Protein AF-A0A1L7CQG3-F1 (afdb_monomer_lite)

Secondary structure (DSSP, 8-state):
--TTTT--S--TTS--PPPPPPHHHHHHHHHHHHHHHHHHHHHHHHS-----EEE-EE--TTB---EEPBPTTTSSBPEEEE-TT-TTS-EEE-SS-EEEEEEE-S-S-HHHHHHHHHHHH---S----TT--EEEETTEEEEE-SSSSEEEEEEE-TT--BS---TTSPPPEEEEEEESTTHHHHHHHHHHHTT--SPPHHHHHHHHHHTS----S--S---------TT-------GGGSSSHHHHTSSS--------------------------

Structure (mmCIF, N/CA/C/O backbone):
data_AF-A0A1L7CQG3-F1
#
_entry.id   AF-A0A1L7CQG3-F1
#
loop_
_atom_site.group_PDB
_atom_site.id
_atom_site.type_symbol
_atom_site.label_atom_id
_atom_site.label_alt_id
_atom_site.label_comp_id
_atom_site.label_asym_id
_atom_site.label_entity_id
_atom_site.label_seq_id
_atom_site.pdbx_PDB_ins_code
_atom_site.Cartn_x
_atom_site.Cartn_y
_atom_site.Cartn_z
_atom_site.occupancy
_atom_site.B_iso_or_equiv
_atom_site.auth_seq_id
_atom_site.auth_comp_id
_atom_site.auth_asym_id
_atom_site.auth_atom_id
_atom_site.pdbx_PDB_model_num
ATOM 1 N N . MET A 1 1 ? 33.745 -70.420 -29.000 1.00 48.81 1 MET A N 1
ATOM 2 C CA . MET A 1 1 ? 34.145 -69.042 -28.649 1.00 48.81 1 MET A CA 1
ATOM 3 C C . MET A 1 1 ? 35.512 -68.785 -29.247 1.00 48.81 1 MET A C 1
ATOM 5 O O . MET A 1 1 ? 36.490 -69.375 -28.808 1.00 48.81 1 MET A O 1
ATOM 9 N N . SER A 1 2 ? 35.526 -68.029 -30.341 1.00 47.44 2 SER A N 1
ATOM 10 C CA . SER A 1 2 ? 36.708 -67.758 -31.157 1.00 47.44 2 SER A CA 1
ATOM 11 C C . SER A 1 2 ? 37.567 -66.663 -30.504 1.00 47.44 2 SER A C 1
ATOM 13 O O . SER A 1 2 ? 37.003 -65.742 -29.910 1.00 47.44 2 SER A O 1
ATOM 15 N N . PRO A 1 3 ? 38.907 -66.709 -30.625 1.00 50.72 3 PRO A N 1
ATOM 16 C CA . PRO A 1 3 ? 39.827 -65.687 -30.110 1.00 50.72 3 PRO A CA 1
ATOM 17 C C . PRO A 1 3 ? 39.667 -64.279 -30.731 1.00 50.72 3 PRO A C 1
ATOM 19 O O . PRO A 1 3 ? 40.468 -63.398 -30.437 1.00 50.72 3 PRO A O 1
ATOM 22 N N . GLY A 1 4 ? 38.638 -64.038 -31.554 1.00 50.94 4 GLY A N 1
ATOM 23 C CA . GLY A 1 4 ? 38.346 -62.740 -32.174 1.00 50.94 4 GLY A CA 1
ATOM 24 C C . GLY A 1 4 ? 37.482 -61.772 -31.352 1.00 50.94 4 GLY A C 1
ATOM 25 O O . GLY A 1 4 ? 37.427 -60.596 -31.687 1.00 50.94 4 GLY A O 1
ATOM 26 N N . GLU A 1 5 ? 36.827 -62.212 -30.271 1.00 50.31 5 GLU A N 1
ATOM 27 C CA . GLU A 1 5 ? 35.838 -61.379 -29.548 1.00 50.31 5 GLU A CA 1
ATOM 28 C C . GLU A 1 5 ? 36.397 -60.602 -28.341 1.00 50.31 5 GLU A C 1
ATOM 30 O O . GLU A 1 5 ? 35.669 -59.867 -27.681 1.00 50.31 5 GLU A O 1
ATOM 35 N N . ARG A 1 6 ? 37.700 -60.719 -28.043 1.00 54.00 6 ARG A N 1
ATOM 36 C CA . ARG A 1 6 ? 38.350 -60.001 -26.923 1.00 54.00 6 ARG A CA 1
ATOM 37 C C . ARG A 1 6 ? 39.043 -58.690 -27.320 1.00 54.00 6 ARG A C 1
ATOM 39 O O . ARG A 1 6 ? 39.742 -58.113 -26.496 1.00 54.00 6 ARG A O 1
ATOM 46 N N . ALA A 1 7 ? 38.862 -58.211 -28.551 1.00 51.62 7 ALA A N 1
ATOM 47 C CA . ALA A 1 7 ? 39.545 -57.015 -29.062 1.00 51.62 7 ALA A CA 1
ATOM 48 C C . ALA A 1 7 ? 38.659 -55.755 -29.138 1.00 51.62 7 ALA A C 1
ATOM 50 O O . ALA A 1 7 ? 39.074 -54.752 -29.707 1.00 51.62 7 ALA A O 1
ATOM 51 N N . ALA A 1 8 ? 37.456 -55.774 -28.556 1.00 52.12 8 ALA A N 1
ATOM 52 C CA . ALA A 1 8 ? 36.577 -54.601 -28.480 1.00 52.12 8 ALA A CA 1
ATOM 53 C C . ALA A 1 8 ? 36.740 -53.809 -27.166 1.00 52.12 8 ALA A C 1
ATOM 55 O O . ALA A 1 8 ? 35.826 -53.105 -26.742 1.00 52.12 8 ALA A O 1
ATOM 56 N N . ILE A 1 9 ? 37.888 -53.934 -26.493 1.00 57.22 9 ILE A N 1
ATOM 57 C CA . ILE A 1 9 ? 38.227 -53.095 -25.343 1.00 57.22 9 ILE A CA 1
ATOM 58 C C . ILE A 1 9 ? 39.154 -51.992 -25.842 1.00 57.22 9 ILE A C 1
ATOM 60 O O . ILE A 1 9 ? 40.336 -52.225 -26.061 1.00 57.22 9 ILE A O 1
ATOM 64 N N . ALA A 1 10 ? 38.545 -50.816 -26.006 1.00 58.03 10 ALA A N 1
ATOM 65 C CA . ALA A 1 10 ? 39.155 -49.493 -26.052 1.00 58.03 10 ALA A CA 1
ATOM 66 C C . ALA A 1 10 ? 40.337 -49.337 -27.023 1.00 58.03 10 ALA A C 1
ATOM 68 O O . ALA A 1 10 ? 41.478 -49.606 -26.666 1.00 58.03 10 ALA A O 1
ATOM 69 N N . ASP A 1 11 ? 40.084 -48.787 -28.215 1.00 58.94 11 ASP A N 1
ATOM 70 C CA . ASP A 1 11 ? 41.129 -48.031 -28.907 1.00 58.94 11 ASP A CA 1
ATOM 71 C C . ASP A 1 11 ? 41.254 -46.659 -28.213 1.00 58.94 11 ASP A C 1
ATOM 73 O O . ASP A 1 11 ? 40.392 -45.796 -28.411 1.00 58.94 11 ASP A O 1
ATOM 77 N N . PRO A 1 12 ? 42.295 -46.413 -27.393 1.00 57.78 12 PRO A N 1
ATOM 78 C CA . PRO A 1 12 ? 42.502 -45.117 -26.749 1.00 57.78 12 PRO A CA 1
ATOM 79 C C . PRO A 1 12 ? 42.819 -44.001 -27.760 1.00 57.78 12 PRO A C 1
ATOM 81 O O . PRO A 1 12 ? 42.942 -42.842 -27.373 1.00 57.78 12 PRO A O 1
ATOM 84 N N . ARG A 1 13 ? 42.963 -44.321 -29.056 1.00 59.28 13 ARG A N 1
ATOM 85 C CA . ARG A 1 13 ? 43.280 -43.369 -30.131 1.00 59.28 13 ARG A CA 1
ATOM 86 C C . ARG A 1 13 ? 42.050 -42.817 -30.849 1.00 59.28 13 ARG A C 1
ATOM 88 O O . ARG A 1 13 ? 42.207 -41.973 -31.731 1.00 59.28 13 ARG A O 1
ATOM 95 N N . ALA A 1 14 ? 40.843 -43.248 -30.478 1.00 60.41 14 ALA A N 1
ATOM 96 C CA . ALA A 1 14 ? 39.612 -42.725 -31.070 1.00 60.41 14 ALA A CA 1
ATOM 97 C C . ALA A 1 14 ? 39.275 -41.294 -30.602 1.00 60.41 14 ALA A C 1
ATOM 99 O O . ALA A 1 14 ? 38.484 -40.611 -31.249 1.00 60.41 14 ALA A O 1
ATOM 100 N N . TRP A 1 15 ? 39.906 -40.801 -29.529 1.00 59.84 15 TRP A N 1
ATOM 101 C CA . TRP A 1 15 ? 39.789 -39.405 -29.109 1.00 59.84 15 TRP A CA 1
ATOM 102 C C . TRP A 1 15 ? 40.938 -38.585 -29.704 1.00 59.84 15 TRP A C 1
ATOM 104 O O . TRP A 1 15 ? 41.999 -38.423 -29.103 1.00 59.84 15 TRP A O 1
ATOM 114 N N . ARG A 1 16 ? 40.747 -38.076 -30.926 1.00 65.44 16 ARG A N 1
ATOM 115 C CA . ARG A 1 16 ? 41.562 -36.959 -31.415 1.00 65.44 16 ARG A CA 1
ATOM 116 C C . ARG A 1 16 ? 40.902 -35.678 -30.913 1.00 65.44 16 ARG A C 1
ATOM 118 O O . ARG A 1 16 ? 39.804 -35.387 -31.390 1.00 65.44 16 ARG A O 1
ATOM 125 N N . PRO A 1 17 ? 41.508 -34.917 -29.981 1.00 64.81 17 PRO A N 1
ATOM 126 C CA . PRO A 1 17 ? 41.022 -33.572 -29.716 1.00 64.81 17 PRO A CA 1
ATOM 127 C C . PRO A 1 17 ? 40.989 -32.826 -31.052 1.00 64.81 17 PRO A C 1
ATOM 129 O O . PRO A 1 17 ? 41.974 -32.830 -31.796 1.00 64.81 17 PRO A O 1
ATOM 132 N N . GLY A 1 18 ? 39.831 -32.256 -31.390 1.00 68.38 18 GLY A N 1
ATOM 133 C CA . GLY A 1 18 ? 39.706 -31.375 -32.547 1.00 68.38 18 GLY A CA 1
ATOM 134 C C . GLY A 1 18 ? 40.720 -30.227 -32.459 1.00 68.38 18 GLY A C 1
ATOM 135 O O . GLY A 1 18 ? 41.269 -29.978 -31.381 1.00 68.38 18 GLY A O 1
ATOM 136 N N . PRO A 1 19 ? 41.011 -29.534 -33.573 1.00 73.75 19 PRO A N 1
ATOM 137 C CA . PRO A 1 19 ? 41.943 -28.413 -33.568 1.00 73.75 19 PRO A CA 1
ATOM 138 C C . PRO A 1 19 ? 41.573 -27.440 -32.445 1.00 73.75 19 PRO A C 1
ATOM 140 O O . PRO A 1 19 ? 40.454 -26.929 -32.401 1.00 73.75 19 PRO A O 1
ATOM 143 N N . VAL A 1 20 ? 42.508 -27.232 -31.514 1.00 68.75 20 VAL A N 1
ATOM 144 C CA . VAL A 1 20 ? 42.316 -26.301 -30.401 1.00 68.75 20 VAL A CA 1
ATOM 145 C C . VAL A 1 20 ? 42.088 -24.923 -31.023 1.00 68.75 20 VAL A C 1
ATOM 147 O O . VAL A 1 20 ? 42.914 -24.506 -31.845 1.00 68.75 20 VAL A O 1
ATOM 150 N N . PRO A 1 21 ? 40.982 -24.225 -30.704 1.00 67.38 21 PRO A N 1
ATOM 151 C CA . PRO A 1 21 ? 40.719 -22.915 -31.274 1.00 67.38 21 PRO A CA 1
ATOM 152 C C . PRO A 1 21 ? 41.935 -22.010 -31.044 1.00 67.38 21 PRO A C 1
ATOM 154 O O . PRO A 1 21 ? 42.480 -22.003 -29.935 1.00 67.38 21 PRO A O 1
ATOM 157 N N . PRO A 1 22 ? 42.395 -21.257 -32.059 1.00 80.12 22 PRO A N 1
ATOM 158 C CA . PRO A 1 22 ? 43.525 -20.358 -31.878 1.00 80.12 22 PRO A CA 1
ATOM 159 C C . PRO A 1 22 ? 43.204 -19.373 -30.751 1.00 80.12 22 PRO A C 1
ATOM 161 O O . PRO A 1 22 ? 42.063 -18.935 -30.628 1.00 80.12 22 PRO A O 1
ATOM 164 N N . TYR A 1 23 ? 44.199 -18.978 -29.953 1.00 79.81 23 TYR A N 1
ATOM 165 C CA . TYR A 1 23 ? 44.023 -18.053 -28.818 1.00 79.81 23 TYR A CA 1
ATOM 166 C C . TYR A 1 23 ? 43.219 -16.783 -29.177 1.00 79.81 23 TYR A C 1
ATOM 168 O O . TYR A 1 23 ? 42.488 -16.242 -28.354 1.00 79.81 23 TYR A O 1
ATOM 176 N N . ARG A 1 24 ? 43.307 -16.334 -30.438 1.00 82.38 24 ARG A N 1
ATOM 177 C CA . ARG A 1 24 ? 42.534 -15.214 -30.994 1.00 82.38 24 ARG A CA 1
ATOM 178 C C . ARG A 1 24 ? 41.027 -15.479 -31.033 1.00 82.38 24 ARG A C 1
ATOM 180 O O . ARG A 1 24 ? 40.258 -14.566 -30.773 1.00 82.38 24 ARG A O 1
ATOM 187 N N . ALA A 1 25 ? 40.605 -16.705 -31.338 1.00 86.19 25 ALA A N 1
ATOM 188 C CA . ALA A 1 25 ? 39.195 -17.090 -31.350 1.00 86.19 25 ALA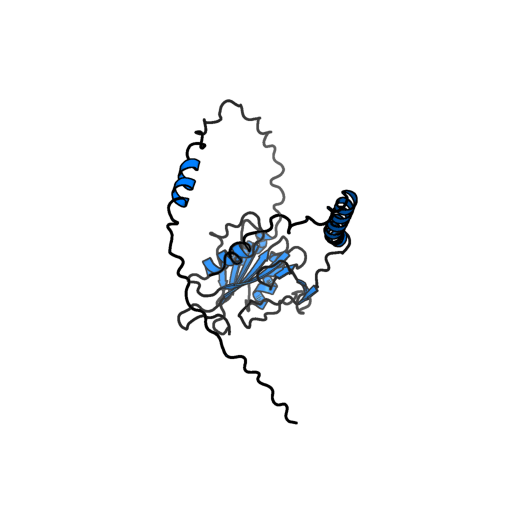 A CA 1
ATOM 189 C C . ALA A 1 25 ? 38.586 -17.036 -29.942 1.00 86.19 25 ALA A C 1
ATOM 191 O O . ALA A 1 25 ? 37.457 -16.586 -29.786 1.00 86.19 25 ALA A O 1
ATOM 192 N N . TRP A 1 26 ? 39.356 -17.409 -28.915 1.00 86.94 26 TRP A N 1
ATOM 193 C CA . TRP A 1 26 ? 38.935 -17.276 -27.518 1.00 86.94 26 TRP A CA 1
ATOM 194 C C . TRP A 1 26 ? 38.755 -15.819 -27.094 1.00 86.94 26 TRP A C 1
ATOM 196 O O . TRP A 1 26 ? 37.749 -15.491 -26.476 1.00 86.94 26 TRP A O 1
ATOM 206 N N . TRP A 1 27 ? 39.675 -14.932 -27.479 1.00 92.62 27 TRP A N 1
ATOM 207 C CA . TRP A 1 27 ? 39.536 -13.498 -27.208 1.00 92.62 27 TRP A CA 1
ATOM 208 C C . TRP A 1 27 ? 38.351 -12.861 -27.934 1.00 92.62 27 TRP A C 1
ATOM 210 O O . TRP A 1 27 ? 37.670 -12.022 -27.354 1.00 92.62 27 TRP A O 1
ATOM 220 N N . LEU A 1 28 ? 38.073 -13.274 -29.173 1.00 91.75 28 LEU A N 1
ATOM 221 C CA . LEU A 1 28 ? 36.890 -12.809 -29.901 1.00 91.75 28 LEU A CA 1
ATOM 222 C C . LEU A 1 28 ? 35.596 -13.278 -29.235 1.00 91.75 28 LEU A C 1
ATOM 224 O O . LEU A 1 28 ? 34.669 -12.489 -29.095 1.00 91.75 28 LEU A O 1
ATOM 228 N N . LEU A 1 29 ? 35.544 -14.534 -28.788 1.00 91.56 29 LEU A N 1
ATOM 229 C CA . LEU A 1 29 ? 34.381 -15.075 -28.090 1.00 91.56 29 LEU A CA 1
ATOM 230 C C . LEU A 1 29 ? 34.180 -14.395 -26.730 1.00 91.56 29 LEU A C 1
ATOM 232 O O . LEU A 1 29 ? 33.063 -14.008 -26.408 1.00 91.56 29 LEU A O 1
ATOM 236 N N . ALA A 1 30 ? 35.258 -14.179 -25.972 1.00 92.12 30 ALA A N 1
ATOM 237 C CA . ALA A 1 30 ? 35.216 -13.441 -24.714 1.00 92.12 30 ALA A CA 1
ATOM 238 C C . ALA A 1 30 ? 34.779 -11.982 -24.919 1.00 92.12 30 ALA A C 1
ATOM 240 O O . ALA A 1 30 ? 33.955 -11.485 -24.161 1.00 92.12 30 ALA A O 1
ATOM 241 N N . GLY A 1 31 ? 35.278 -11.312 -25.961 1.00 95.12 31 GLY A N 1
ATOM 242 C CA . GLY A 1 31 ? 34.872 -9.951 -26.308 1.00 95.12 31 GLY A CA 1
ATOM 243 C C . GLY A 1 31 ? 33.407 -9.864 -26.731 1.00 95.12 31 GLY A C 1
ATOM 244 O O . GLY A 1 31 ? 32.702 -8.963 -26.292 1.00 95.12 31 GLY A O 1
ATOM 245 N N . LEU A 1 32 ? 32.924 -10.822 -27.528 1.00 95.31 32 LEU A N 1
ATOM 246 C CA . LEU A 1 32 ? 31.516 -10.899 -27.922 1.00 95.31 32 LEU A CA 1
ATOM 247 C C . LEU A 1 32 ? 30.606 -11.154 -26.714 1.00 95.31 32 LEU A C 1
ATOM 249 O O . LEU A 1 32 ? 29.566 -10.512 -26.578 1.00 95.31 32 LEU A O 1
ATOM 253 N N . LEU A 1 33 ? 31.008 -12.065 -25.826 1.00 95.44 33 LEU A N 1
ATOM 254 C CA . LEU A 1 33 ? 30.288 -12.353 -24.589 1.00 95.44 33 LEU A CA 1
ATOM 255 C C . LEU A 1 33 ? 30.249 -11.120 -23.681 1.00 95.44 33 LEU A C 1
ATOM 257 O O . LEU A 1 33 ? 29.180 -10.744 -23.216 1.00 95.44 33 LEU A O 1
ATOM 261 N N . ALA A 1 34 ? 31.389 -10.452 -23.489 1.00 94.94 34 ALA A N 1
ATOM 262 C CA . ALA A 1 34 ? 31.470 -9.215 -22.720 1.00 94.94 34 ALA A CA 1
ATOM 263 C C . ALA A 1 34 ? 30.579 -8.123 -23.321 1.00 94.94 34 ALA A C 1
ATOM 265 O O . ALA A 1 34 ? 29.840 -7.479 -22.590 1.00 94.94 34 ALA A O 1
ATOM 266 N N . LEU A 1 35 ? 30.579 -7.960 -24.648 1.00 95.00 35 LEU A N 1
ATOM 267 C CA . LEU A 1 35 ? 29.691 -7.019 -25.328 1.00 95.00 35 LEU A CA 1
ATOM 268 C C . LEU A 1 35 ? 28.221 -7.358 -25.054 1.00 95.00 35 LEU A C 1
ATOM 270 O O . LEU A 1 35 ? 27.449 -6.480 -24.697 1.00 95.00 35 LEU A O 1
ATOM 274 N N . THR A 1 36 ? 27.851 -8.635 -25.162 1.00 95.00 36 THR A N 1
ATOM 275 C CA . THR A 1 36 ? 26.472 -9.098 -24.945 1.00 95.00 36 THR A CA 1
ATOM 276 C C . THR A 1 36 ? 26.026 -8.874 -23.498 1.00 95.00 36 THR A C 1
ATOM 278 O O . THR A 1 36 ? 24.869 -8.547 -23.269 1.00 95.00 36 THR A O 1
ATOM 281 N N . LEU A 1 37 ? 26.942 -8.992 -22.532 1.00 94.06 37 LEU A N 1
ATOM 282 C CA . LEU A 1 37 ? 26.681 -8.711 -21.117 1.00 94.06 37 LEU A CA 1
ATOM 283 C C . LEU A 1 37 ? 26.672 -7.213 -20.780 1.00 94.06 37 LEU A C 1
ATOM 285 O O . LEU A 1 37 ? 25.986 -6.812 -19.849 1.00 94.06 37 LEU A O 1
ATOM 289 N N . ILE A 1 38 ? 27.405 -6.379 -21.522 1.00 94.81 38 ILE A N 1
ATOM 290 C CA . ILE A 1 38 ? 27.428 -4.921 -21.316 1.00 94.81 38 ILE A CA 1
ATOM 291 C C . ILE A 1 38 ? 26.192 -4.252 -21.923 1.00 94.81 38 ILE A C 1
ATOM 293 O O . ILE A 1 38 ? 25.705 -3.271 -21.371 1.00 94.81 38 ILE A O 1
ATOM 297 N N . VAL A 1 39 ? 25.670 -4.772 -23.039 1.00 93.44 39 VAL A N 1
ATOM 298 C CA . VAL A 1 39 ? 24.478 -4.226 -23.708 1.00 93.44 39 VAL A CA 1
ATOM 299 C C . VAL A 1 39 ? 23.302 -3.977 -22.750 1.00 93.44 39 VAL A C 1
ATOM 301 O O . VAL A 1 39 ? 22.828 -2.846 -22.761 1.00 93.44 39 VAL A O 1
ATOM 304 N N . PRO A 1 40 ? 22.838 -4.926 -21.907 1.00 86.75 40 PRO A N 1
ATOM 305 C CA . PRO A 1 40 ? 21.727 -4.661 -20.990 1.00 86.75 40 PRO A CA 1
ATOM 306 C C . PRO A 1 40 ? 22.038 -3.538 -19.994 1.00 86.75 40 PRO A C 1
ATOM 308 O O . PRO A 1 40 ? 21.193 -2.682 -19.793 1.00 86.75 40 PRO A O 1
ATOM 311 N N . PHE A 1 41 ? 23.260 -3.463 -19.460 1.00 87.62 41 PHE A N 1
ATOM 312 C CA . PHE A 1 41 ? 23.662 -2.392 -18.538 1.00 87.62 41 PHE A CA 1
ATOM 313 C C . PHE A 1 41 ? 23.677 -1.008 -19.207 1.00 87.62 41 PHE A C 1
ATOM 315 O O . PHE A 1 41 ? 23.312 -0.003 -18.609 1.00 87.62 41 PHE A O 1
ATOM 322 N N . VAL A 1 42 ? 24.096 -0.937 -20.475 1.00 88.25 42 VAL A N 1
ATOM 323 C CA . VAL A 1 42 ? 24.042 0.312 -21.251 1.00 88.25 42 VAL A CA 1
ATOM 324 C C . VAL A 1 42 ? 22.604 0.677 -21.615 1.00 88.25 42 VAL A C 1
ATOM 326 O O . VAL A 1 42 ? 22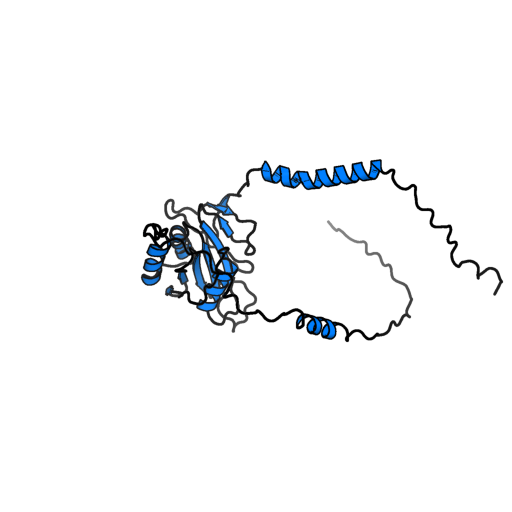.280 1.859 -21.648 1.00 88.25 42 VAL A O 1
ATOM 329 N N . LEU A 1 43 ? 21.754 -0.313 -21.901 1.00 84.69 43 LEU A N 1
ATOM 330 C CA . LEU A 1 43 ? 20.334 -0.086 -22.159 1.00 84.69 43 LEU A CA 1
ATOM 331 C C . LEU A 1 43 ? 19.633 0.465 -20.916 1.00 84.69 43 LEU A C 1
ATOM 333 O O . LEU A 1 43 ? 18.917 1.446 -21.052 1.00 84.69 43 LEU A O 1
ATOM 337 N N . ASP A 1 44 ? 19.916 -0.090 -19.741 1.00 81.00 44 ASP A N 1
ATOM 338 C CA . ASP A 1 44 ? 19.408 0.362 -18.439 1.00 81.00 44 ASP A CA 1
ATOM 339 C C . ASP A 1 44 ? 19.784 1.826 -18.138 1.00 81.00 44 ASP A C 1
ATOM 341 O O . ASP A 1 44 ? 18.971 2.624 -17.699 1.00 81.00 44 ASP A O 1
ATOM 345 N N . LEU A 1 45 ? 21.004 2.237 -18.498 1.00 81.81 45 LEU A N 1
ATOM 346 C CA . LEU A 1 45 ? 21.461 3.626 -18.346 1.00 81.81 45 LEU A CA 1
ATOM 347 C C . LEU A 1 45 ? 20.813 4.629 -19.316 1.00 81.81 45 LEU A C 1
ATOM 349 O O . LEU A 1 45 ? 20.893 5.837 -19.084 1.00 81.81 45 LEU A O 1
ATOM 353 N N . VAL A 1 46 ? 20.293 4.168 -20.456 1.00 85.00 46 VAL A N 1
ATOM 354 C CA . VAL A 1 46 ? 19.827 5.036 -21.556 1.00 85.00 46 VAL A CA 1
ATOM 355 C C . VAL A 1 46 ? 18.307 5.053 -21.666 1.00 85.00 46 VAL A C 1
ATOM 357 O O . VAL A 1 46 ? 17.741 6.066 -22.083 1.00 85.00 46 VAL A O 1
ATOM 360 N N . LEU A 1 47 ? 17.652 3.942 -21.342 1.00 74.19 47 LEU A N 1
ATOM 361 C CA . LEU A 1 47 ? 16.204 3.863 -21.293 1.00 74.19 47 LEU A CA 1
ATOM 362 C C . LEU A 1 47 ? 15.749 4.518 -19.988 1.00 74.19 47 LEU A C 1
ATOM 364 O O . LEU A 1 47 ? 16.156 4.061 -18.926 1.00 74.19 47 LEU A O 1
ATOM 368 N N . PRO A 1 48 ? 14.931 5.583 -20.040 1.00 61.75 48 PRO A N 1
ATOM 369 C CA . PRO A 1 48 ? 14.223 6.000 -18.843 1.00 61.75 48 PRO A CA 1
ATOM 370 C C . PRO A 1 48 ? 13.375 4.818 -18.371 1.00 61.75 48 PRO A C 1
ATOM 372 O O . PRO A 1 48 ? 12.761 4.145 -19.206 1.00 61.75 48 PRO A O 1
ATOM 375 N N . GLU A 1 49 ? 13.364 4.572 -17.063 1.00 63.69 49 GLU A N 1
ATOM 376 C CA . GLU A 1 49 ? 12.398 3.683 -16.425 1.00 63.69 49 GLU A CA 1
ATOM 377 C C . GLU A 1 49 ? 11.012 4.141 -16.888 1.00 63.69 49 GLU A C 1
ATOM 379 O O . GLU A 1 49 ? 10.551 5.242 -16.585 1.00 63.69 49 GLU A O 1
ATOM 384 N N . ALA A 1 50 ? 10.412 3.359 -17.784 1.00 57.06 50 ALA A N 1
ATOM 385 C CA . ALA A 1 50 ? 9.054 3.588 -18.225 1.00 57.06 50 ALA A CA 1
ATOM 386 C C . ALA A 1 50 ? 8.176 2.932 -17.175 1.00 57.06 50 ALA A C 1
ATOM 388 O O . ALA A 1 50 ? 7.758 1.786 -17.335 1.00 57.06 50 ALA A O 1
ATOM 389 N N . ASP A 1 51 ? 7.969 3.659 -16.086 1.00 63.81 51 ASP A N 1
ATOM 390 C CA . ASP A 1 51 ? 6.899 3.380 -15.155 1.00 63.81 51 ASP A CA 1
ATOM 391 C C . ASP A 1 51 ? 5.602 3.298 -15.964 1.00 63.81 51 ASP A C 1
ATOM 393 O O . ASP A 1 51 ? 5.164 4.269 -16.588 1.00 63.81 51 ASP A O 1
ATOM 397 N N . ALA A 1 52 ? 5.046 2.093 -16.070 1.00 74.12 52 ALA A N 1
ATOM 398 C CA . ALA A 1 52 ? 3.756 1.919 -16.705 1.00 74.12 52 ALA A CA 1
ATOM 399 C C . ALA A 1 52 ? 2.719 2.488 -15.738 1.00 74.12 52 ALA A C 1
ATOM 401 O O . ALA A 1 52 ? 2.415 1.864 -14.724 1.00 74.12 52 ALA A O 1
ATOM 402 N N . ASP A 1 53 ? 2.243 3.696 -16.033 1.00 83.62 53 ASP A N 1
ATOM 403 C CA . ASP A 1 53 ? 1.100 4.282 -15.344 1.00 83.62 53 ASP A CA 1
ATOM 404 C C . ASP A 1 53 ? -0.091 3.322 -15.464 1.00 83.62 53 ASP A C 1
ATOM 406 O O . ASP A 1 53 ? -0.504 2.974 -16.576 1.00 83.62 53 ASP A O 1
ATOM 410 N N . ASP A 1 54 ? -0.629 2.900 -14.325 1.00 89.44 54 ASP A N 1
ATOM 411 C CA . ASP A 1 54 ? -1.764 1.991 -14.232 1.00 89.44 54 ASP A CA 1
ATOM 412 C C . ASP A 1 54 ? -2.768 2.476 -13.179 1.00 89.44 54 ASP A C 1
ATOM 414 O O . ASP A 1 54 ? -2.454 3.282 -12.294 1.00 89.44 54 ASP A O 1
ATOM 418 N N . GLU A 1 55 ? -4.004 2.002 -13.301 1.00 92.00 55 GLU A N 1
ATOM 419 C CA . GLU A 1 55 ?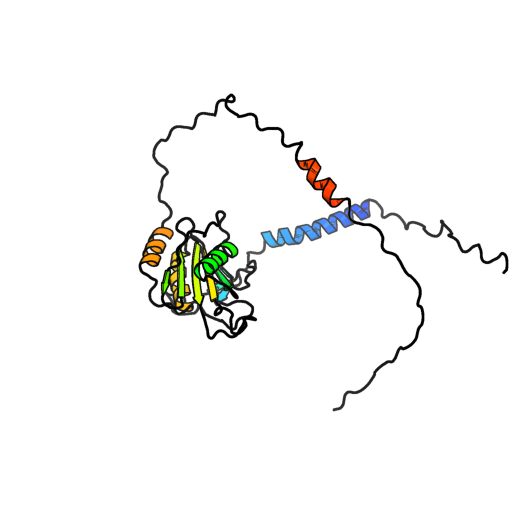 -5.052 2.263 -12.322 1.00 92.00 55 GLU A CA 1
ATOM 420 C C . GLU A 1 55 ? -4.713 1.563 -11.002 1.00 92.00 55 GLU A C 1
ATOM 422 O O . GLU A 1 55 ? -4.462 0.359 -10.960 1.00 92.00 55 GLU A O 1
ATOM 427 N N . VAL A 1 56 ? -4.733 2.309 -9.897 1.00 93.19 56 VAL A N 1
ATOM 428 C CA . VAL A 1 56 ? -4.467 1.742 -8.574 1.00 93.19 56 VAL A CA 1
ATOM 429 C C . VAL A 1 56 ? -5.662 0.900 -8.148 1.00 93.19 56 VAL A C 1
ATOM 431 O O . VAL A 1 56 ? -6.684 1.420 -7.693 1.00 93.19 56 VAL A O 1
ATOM 434 N N . VAL A 1 57 ? -5.511 -0.416 -8.252 1.00 93.62 57 VAL A N 1
ATOM 435 C CA . VAL A 1 57 ? -6.492 -1.401 -7.794 1.00 93.62 57 VAL A CA 1
ATOM 436 C C . VAL A 1 57 ? -5.868 -2.244 -6.690 1.00 93.62 57 VAL A C 1
ATOM 438 O O . VAL A 1 57 ? -4.850 -2.906 -6.900 1.00 93.62 57 VAL A O 1
ATOM 441 N N . LEU A 1 58 ? -6.475 -2.225 -5.500 1.00 93.06 58 LEU A N 1
ATOM 442 C CA . LEU A 1 58 ? -6.097 -3.134 -4.423 1.00 93.06 58 LEU A CA 1
ATOM 443 C C . LEU A 1 58 ? -6.698 -4.502 -4.730 1.00 93.06 58 LEU A C 1
ATOM 445 O O . LEU A 1 58 ? -7.919 -4.673 -4.769 1.00 93.06 58 LEU A O 1
ATOM 449 N N . SER A 1 59 ? -5.818 -5.467 -4.932 1.00 90.75 59 SER A N 1
ATOM 450 C CA . SER A 1 59 ? -6.156 -6.854 -5.215 1.00 90.75 59 SER A CA 1
ATOM 451 C C . SER A 1 59 ? -5.185 -7.772 -4.493 1.00 90.75 59 SER A C 1
ATOM 453 O O . SER A 1 59 ? -4.144 -7.333 -4.004 1.00 90.75 59 SER A O 1
ATOM 455 N N . ALA A 1 60 ? -5.501 -9.059 -4.453 1.00 87.19 60 ALA A N 1
ATOM 456 C CA . ALA A 1 60 ? -4.570 -10.065 -3.976 1.00 87.19 60 ALA A CA 1
ATOM 457 C C . ALA A 1 60 ? -4.701 -11.350 -4.788 1.00 87.19 60 ALA A C 1
ATOM 459 O O . ALA A 1 60 ? -5.802 -11.757 -5.163 1.00 87.19 60 ALA A O 1
ATOM 460 N N . GLU A 1 61 ? -3.570 -12.007 -5.038 1.00 83.12 61 GLU A N 1
ATOM 461 C CA . GLU A 1 61 ? -3.549 -13.274 -5.760 1.00 83.12 61 GLU A CA 1
ATOM 462 C C . GLU A 1 61 ? -4.412 -14.328 -5.045 1.00 83.12 61 GLU A C 1
ATOM 464 O O . GLU A 1 61 ? -4.314 -14.524 -3.835 1.00 83.12 61 GLU A O 1
ATOM 469 N N . GLY A 1 62 ? -5.263 -15.019 -5.806 1.00 81.50 62 GLY A N 1
ATOM 470 C CA . GLY A 1 62 ? -6.149 -16.060 -5.276 1.00 81.50 62 GLY A CA 1
ATOM 471 C C . GLY A 1 62 ? -7.493 -15.560 -4.738 1.00 81.50 62 GLY A C 1
ATOM 472 O O . GLY A 1 62 ? -8.301 -16.398 -4.333 1.00 81.50 62 GLY A O 1
ATOM 473 N N . PHE A 1 63 ? -7.751 -14.249 -4.797 1.00 84.62 63 PHE A N 1
ATOM 474 C CA . PHE A 1 63 ? -9.001 -13.604 -4.387 1.00 84.62 63 PHE A CA 1
ATOM 475 C C . PHE A 1 63 ? -9.655 -12.831 -5.532 1.00 84.62 63 PHE A C 1
ATOM 477 O O . PHE A 1 63 ? -8.986 -12.414 -6.473 1.00 84.62 63 PHE A O 1
ATOM 484 N N . ASP A 1 64 ? -10.971 -12.630 -5.444 1.00 85.19 64 ASP A N 1
ATOM 485 C CA . ASP A 1 64 ? -11.765 -11.854 -6.404 1.00 85.19 64 ASP A CA 1
ATOM 486 C C . ASP A 1 64 ? -11.880 -10.360 -6.052 1.00 85.19 64 ASP A C 1
ATOM 488 O O . ASP A 1 64 ? -12.750 -9.658 -6.568 1.00 85.19 64 ASP A O 1
ATOM 492 N N . TRP A 1 65 ? -11.001 -9.860 -5.180 1.00 87.31 65 TRP A N 1
ATOM 493 C CA . TRP A 1 65 ? -10.962 -8.448 -4.818 1.00 87.31 65 TRP A CA 1
ATOM 494 C C . TRP A 1 65 ? -10.338 -7.601 -5.925 1.00 87.31 65 TRP A C 1
ATOM 496 O O . TRP A 1 65 ? -9.162 -7.750 -6.249 1.00 87.31 65 TRP A O 1
ATOM 506 N N . GLU A 1 66 ? -11.121 -6.654 -6.430 1.00 90.62 66 GLU A N 1
ATOM 507 C CA . GLU A 1 66 ? -10.671 -5.564 -7.294 1.00 90.62 66 GLU A CA 1
ATOM 508 C C . GLU A 1 66 ? -11.238 -4.263 -6.718 1.00 90.62 66 GLU A C 1
ATOM 510 O O . GLU A 1 66 ? -12.381 -3.886 -6.983 1.00 90.62 66 GLU A O 1
ATOM 515 N N . LEU A 1 67 ? -10.466 -3.612 -5.845 1.00 93.62 67 LEU A N 1
ATOM 516 C CA . LEU A 1 67 ? -10.895 -2.410 -5.130 1.00 93.62 67 LEU A CA 1
ATOM 517 C C . LEU A 1 67 ? -10.146 -1.187 -5.679 1.00 93.62 67 LEU A C 1
ATOM 519 O O . LEU A 1 67 ? -9.005 -0.947 -5.273 1.00 93.62 67 LEU A O 1
ATOM 523 N N . PRO A 1 68 ? -10.745 -0.415 -6.605 1.00 94.50 68 PRO A N 1
ATOM 524 C CA . PRO A 1 68 ? -10.101 0.772 -7.151 1.00 94.50 68 PRO A CA 1
ATOM 525 C C . PRO A 1 68 ? -9.926 1.834 -6.064 1.00 94.50 68 PRO A C 1
ATOM 527 O O . PRO A 1 68 ? -10.830 2.097 -5.266 1.00 94.50 68 PRO A O 1
ATOM 530 N N . VAL A 1 69 ? -8.757 2.464 -6.040 1.00 95.19 69 VAL A N 1
ATOM 531 C CA . VAL A 1 69 ? -8.455 3.579 -5.143 1.00 95.19 69 VAL A CA 1
ATOM 532 C C . VAL A 1 69 ? -8.766 4.876 -5.871 1.00 95.19 69 VAL A C 1
ATOM 534 O O . VAL A 1 69 ? -8.183 5.163 -6.909 1.00 95.19 69 VAL A O 1
ATOM 537 N N . GLU A 1 70 ? -9.682 5.677 -5.334 1.00 93.81 70 GLU A N 1
ATOM 538 C CA . GLU A 1 70 ? -10.056 6.963 -5.932 1.00 93.81 70 GLU A CA 1
ATOM 539 C C . GLU A 1 70 ? -9.094 8.085 -5.513 1.00 93.81 70 GLU A C 1
ATOM 541 O O . GLU A 1 70 ? -8.704 8.200 -4.346 1.00 93.81 70 GLU A O 1
ATOM 546 N N . ASP A 1 71 ? -8.757 8.968 -6.450 1.00 88.50 71 ASP A N 1
ATOM 547 C CA . ASP A 1 71 ? -8.062 10.215 -6.161 1.00 88.50 71 ASP A CA 1
ATOM 548 C C . ASP A 1 71 ? -9.023 11.181 -5.433 1.00 88.50 71 ASP A C 1
ATOM 550 O O . ASP A 1 71 ? -10.098 11.513 -5.943 1.00 88.50 71 ASP A O 1
ATOM 554 N N . PRO A 1 72 ? -8.663 11.683 -4.238 1.00 81.50 72 PRO A N 1
ATOM 555 C CA . PRO A 1 72 ? -9.539 12.554 -3.460 1.00 81.50 72 PRO A CA 1
ATOM 556 C C . PRO A 1 72 ? -9.788 13.935 -4.094 1.00 81.50 72 PRO A C 1
ATOM 558 O O . PRO A 1 72 ? -10.732 14.619 -3.693 1.00 81.50 72 PRO A O 1
ATOM 561 N N . ALA A 1 73 ? -8.938 14.385 -5.017 1.00 83.88 73 ALA A N 1
ATOM 562 C CA . ALA A 1 73 ? -9.051 15.668 -5.701 1.00 83.88 73 ALA A CA 1
ATOM 563 C C . ALA A 1 73 ? -9.956 15.598 -6.938 1.00 83.88 73 ALA A C 1
ATOM 565 O O . ALA A 1 73 ? -10.678 16.563 -7.204 1.00 83.88 73 ALA A O 1
ATOM 566 N N . THR A 1 74 ? -9.920 14.493 -7.687 1.00 86.31 74 THR A N 1
ATOM 567 C CA . THR A 1 74 ? -10.692 14.333 -8.933 1.00 86.31 74 THR A CA 1
ATOM 568 C C . THR A 1 74 ? -11.942 13.471 -8.758 1.00 86.31 74 THR A C 1
ATOM 570 O O . THR A 1 74 ? -12.932 13.704 -9.450 1.00 86.31 74 THR A O 1
ATOM 573 N N . GLY A 1 75 ? -11.930 12.527 -7.812 1.00 85.62 75 GLY A N 1
ATOM 574 C CA . GLY A 1 75 ? -12.958 11.495 -7.661 1.00 85.62 75 GLY A CA 1
ATOM 575 C C . GLY A 1 75 ? -12.912 10.414 -8.747 1.00 85.62 75 GLY A C 1
ATOM 576 O O . GLY A 1 75 ? -13.863 9.653 -8.877 1.00 85.62 75 GLY A O 1
ATOM 577 N N . GLU A 1 76 ? -11.849 10.375 -9.553 1.00 90.88 76 GLU A N 1
ATOM 578 C CA . GLU A 1 76 ? -11.584 9.318 -10.536 1.00 90.88 76 GLU A CA 1
ATOM 579 C C . GLU A 1 76 ? -10.617 8.283 -9.943 1.00 90.88 76 GLU A C 1
ATOM 581 O O . GLU A 1 76 ? -9.991 8.544 -8.914 1.00 90.88 76 GLU A O 1
ATOM 586 N N . THR A 1 77 ? -10.471 7.113 -10.573 1.00 90.69 77 THR A N 1
ATOM 587 C CA . THR A 1 77 ? -9.462 6.127 -10.158 1.00 90.69 77 THR A CA 1
ATOM 588 C C . THR A 1 77 ? -8.070 6.756 -10.208 1.00 90.69 77 THR A C 1
ATOM 590 O O . THR A 1 77 ? -7.694 7.398 -11.189 1.00 90.69 77 THR A O 1
ATOM 593 N N . MET A 1 78 ? -7.315 6.590 -9.128 1.00 93.31 78 MET A N 1
ATOM 594 C CA . MET A 1 78 ? -5.945 7.060 -9.002 1.00 93.31 78 MET A CA 1
ATOM 595 C C . MET A 1 78 ? -5.061 6.323 -10.006 1.00 93.31 78 MET A C 1
ATOM 597 O O . MET A 1 78 ? -5.185 5.112 -10.172 1.00 93.31 78 MET A O 1
ATOM 601 N N . ILE A 1 79 ? -4.164 7.058 -10.656 1.00 93.00 79 ILE A N 1
ATOM 602 C CA . ILE A 1 79 ? -3.208 6.508 -11.616 1.00 93.00 79 ILE A CA 1
ATOM 603 C C . ILE A 1 79 ? -1.812 6.678 -11.030 1.00 93.00 79 ILE A C 1
ATOM 605 O O . ILE A 1 79 ? -1.423 7.792 -10.672 1.00 93.00 79 ILE A O 1
ATOM 609 N N . CYS A 1 80 ? -1.081 5.575 -10.926 1.00 93.12 80 CYS A N 1
ATOM 610 C CA . CYS A 1 80 ? 0.276 5.539 -10.399 1.00 93.12 80 CYS A CA 1
ATOM 611 C C . CYS A 1 80 ? 1.145 4.589 -11.221 1.00 93.12 80 CYS A C 1
ATOM 613 O O . CYS A 1 80 ? 0.645 3.716 -11.922 1.00 93.12 80 CYS A O 1
ATOM 615 N N . ALA A 1 81 ? 2.457 4.727 -11.084 1.00 92.12 81 ALA A N 1
ATOM 616 C CA . ALA A 1 81 ? 3.417 3.825 -11.696 1.00 92.12 81 ALA A CA 1
ATOM 617 C C . ALA A 1 81 ? 3.288 2.418 -11.094 1.00 92.12 81 ALA A C 1
ATOM 619 O O . ALA A 1 81 ? 3.459 2.262 -9.888 1.00 92.12 81 ALA A O 1
ATOM 620 N N . ALA A 1 82 ? 3.004 1.390 -11.889 1.00 90.06 82 ALA A N 1
ATOM 621 C CA . ALA A 1 82 ? 2.977 0.018 -11.388 1.00 90.06 82 ALA A CA 1
ATOM 622 C C . ALA A 1 82 ? 4.390 -0.455 -10.986 1.00 90.06 82 ALA A C 1
ATOM 624 O O . ALA A 1 82 ? 5.343 -0.342 -11.759 1.00 90.06 82 ALA A O 1
ATOM 625 N N . ASP A 1 83 ? 4.524 -1.013 -9.783 1.00 88.38 83 ASP A N 1
ATOM 626 C CA . ASP A 1 83 ? 5.783 -1.548 -9.264 1.00 88.38 83 ASP A CA 1
ATOM 627 C C . ASP A 1 83 ? 5.917 -3.034 -9.626 1.00 88.38 83 ASP A C 1
ATOM 629 O O . ASP A 1 83 ? 5.380 -3.930 -8.968 1.00 88.38 83 ASP A O 1
ATOM 633 N N . MET A 1 84 ? 6.667 -3.283 -10.699 1.00 81.12 84 MET A N 1
ATOM 634 C CA . MET A 1 84 ? 6.908 -4.619 -11.253 1.00 81.12 84 MET A CA 1
ATOM 635 C C . MET A 1 84 ? 7.857 -5.475 -10.401 1.00 81.12 84 MET A C 1
ATOM 637 O O . MET A 1 84 ? 8.006 -6.668 -10.672 1.00 81.12 84 MET A O 1
ATOM 641 N N . GLU A 1 85 ? 8.525 -4.890 -9.404 1.00 81.00 85 GLU A N 1
ATOM 642 C CA . GLU A 1 85 ? 9.443 -5.606 -8.516 1.00 81.00 85 GLU A CA 1
ATOM 643 C C . GLU A 1 85 ? 8.732 -6.178 -7.285 1.00 81.00 85 GLU A C 1
ATOM 645 O O . GLU A 1 85 ? 9.308 -6.999 -6.560 1.00 81.00 85 GLU A O 1
ATOM 650 N N . SER A 1 86 ? 7.476 -5.787 -7.042 1.00 82.00 86 SER A N 1
ATOM 651 C CA . SER A 1 86 ? 6.728 -6.303 -5.904 1.00 82.00 86 SER A CA 1
ATOM 652 C C . SER A 1 86 ? 6.378 -7.782 -6.052 1.00 82.00 86 SER A C 1
ATOM 654 O O . SER A 1 86 ? 5.890 -8.261 -7.076 1.00 82.00 86 SER A O 1
ATOM 656 N N . LEU A 1 87 ? 6.580 -8.510 -4.954 1.00 77.38 87 LEU A N 1
ATOM 657 C CA . LEU A 1 87 ? 6.242 -9.924 -4.836 1.00 77.38 87 LEU A CA 1
ATOM 658 C C . LEU A 1 87 ? 4.735 -10.173 -4.718 1.00 77.38 87 LEU A C 1
ATOM 660 O O . LEU A 1 87 ? 4.309 -11.310 -4.900 1.00 77.38 87 LEU A O 1
ATOM 664 N N . SER A 1 88 ? 3.943 -9.154 -4.378 1.00 82.06 88 SER A N 1
ATOM 665 C CA . SER A 1 88 ? 2.492 -9.290 -4.226 1.00 82.06 88 SER A CA 1
ATOM 666 C C . SER A 1 88 ? 1.739 -9.220 -5.556 1.00 82.06 88 SER A C 1
ATOM 668 O O . SER A 1 88 ? 0.593 -9.659 -5.638 1.00 82.06 88 SER A O 1
ATOM 670 N N . GLY A 1 89 ? 2.373 -8.651 -6.588 1.00 78.56 89 GLY A N 1
ATOM 671 C CA . GLY A 1 89 ? 1.745 -8.353 -7.874 1.00 78.56 89 GLY A CA 1
ATOM 672 C C . GLY A 1 89 ? 0.743 -7.192 -7.844 1.00 78.56 89 GLY A C 1
ATOM 673 O O . GLY A 1 89 ? 0.139 -6.915 -8.875 1.00 78.56 89 GLY A O 1
ATOM 674 N N . ALA A 1 90 ? 0.564 -6.517 -6.703 1.00 87.25 90 ALA A N 1
ATOM 675 C CA . ALA A 1 90 ? -0.374 -5.408 -6.524 1.00 87.25 90 ALA A CA 1
ATOM 676 C C . ALA A 1 90 ? 0.308 -4.238 -5.801 1.00 87.25 90 ALA A C 1
ATOM 678 O O . ALA A 1 90 ? -0.074 -3.863 -4.688 1.00 87.25 90 ALA A O 1
ATOM 679 N N . ALA A 1 91 ? 1.342 -3.681 -6.436 1.00 92.50 91 ALA A N 1
ATOM 680 C CA . ALA A 1 91 ? 2.092 -2.555 -5.904 1.00 92.50 91 ALA A CA 1
ATOM 681 C C . ALA A 1 91 ? 2.201 -1.398 -6.898 1.00 92.50 91 ALA A C 1
ATOM 683 O O . ALA A 1 91 ? 2.318 -1.603 -8.105 1.00 92.50 91 ALA A O 1
ATOM 684 N N . TYR A 1 92 ? 2.169 -0.178 -6.368 1.00 94.75 92 TYR A N 1
ATOM 685 C CA . TYR A 1 92 ? 2.111 1.058 -7.137 1.00 94.75 92 TYR A CA 1
ATOM 686 C C . TYR A 1 92 ? 2.941 2.155 -6.464 1.00 94.75 92 TYR A C 1
ATOM 688 O O . TYR A 1 92 ? 2.827 2.388 -5.260 1.00 94.75 92 TYR A O 1
ATOM 696 N N . ASN A 1 93 ? 3.729 2.880 -7.250 1.00 93.75 93 ASN A N 1
ATOM 697 C CA . ASN A 1 93 ? 4.511 4.042 -6.854 1.00 93.75 93 ASN A CA 1
ATOM 698 C C . ASN A 1 93 ? 3.734 5.329 -7.182 1.00 93.75 93 ASN A C 1
ATOM 700 O O . ASN A 1 93 ? 3.597 5.739 -8.334 1.00 93.75 93 ASN A O 1
ATOM 704 N N . CYS A 1 94 ? 3.228 5.990 -6.145 1.00 92.06 94 CYS A N 1
ATOM 705 C CA . CYS A 1 94 ? 2.330 7.142 -6.216 1.00 92.06 94 CYS A CA 1
ATOM 706 C C . CYS A 1 94 ? 3.021 8.449 -5.796 1.00 92.06 94 CYS A C 1
ATOM 708 O O . CYS A 1 94 ? 2.505 9.194 -4.966 1.00 92.06 94 CYS A O 1
ATOM 710 N N . GLY A 1 95 ? 4.206 8.723 -6.352 1.00 85.75 95 GLY A N 1
ATOM 711 C CA . GLY A 1 95 ? 4.921 9.991 -6.163 1.00 85.75 95 GLY A CA 1
ATOM 712 C C . GLY A 1 95 ? 5.272 10.298 -4.702 1.00 85.75 95 GLY A C 1
ATOM 713 O O . GLY A 1 95 ? 4.597 11.085 -4.049 1.00 85.75 95 GLY A O 1
ATOM 714 N N . GLY A 1 96 ? 6.364 9.710 -4.203 1.00 87.62 96 GLY A N 1
ATOM 715 C CA . GLY A 1 96 ? 6.831 9.905 -2.820 1.00 87.62 96 GLY A CA 1
ATOM 716 C C . GLY A 1 96 ? 6.221 8.936 -1.805 1.00 87.62 96 GLY A C 1
ATOM 717 O O . GLY A 1 96 ? 6.587 8.966 -0.631 1.00 87.62 96 GLY A O 1
ATOM 718 N N . ALA A 1 97 ? 5.328 8.055 -2.255 1.00 92.88 97 ALA A N 1
ATOM 719 C CA . ALA A 1 97 ? 4.844 6.921 -1.489 1.00 92.88 97 ALA A CA 1
ATOM 720 C C . ALA A 1 97 ? 4.572 5.715 -2.397 1.00 92.88 97 ALA A C 1
ATOM 722 O O . ALA A 1 97 ? 4.266 5.877 -3.578 1.00 92.88 97 ALA A O 1
ATOM 723 N N . ARG A 1 98 ? 4.670 4.517 -1.828 1.00 93.88 98 ARG A N 1
ATOM 724 C CA . ARG A 1 98 ? 4.357 3.236 -2.455 1.00 93.88 98 ARG A CA 1
ATOM 725 C C . ARG A 1 98 ? 3.167 2.607 -1.743 1.00 93.88 98 ARG A C 1
ATOM 727 O O . ARG A 1 98 ? 3.090 2.648 -0.518 1.00 93.88 98 ARG A O 1
ATOM 734 N N . ILE A 1 99 ? 2.250 2.035 -2.511 1.00 95.50 99 ILE A N 1
ATOM 735 C CA . ILE A 1 99 ? 1.126 1.228 -2.033 1.00 95.50 99 ILE A CA 1
ATOM 736 C C . ILE A 1 99 ? 1.408 -0.208 -2.453 1.00 95.50 99 ILE A C 1
ATOM 738 O O . ILE A 1 99 ? 1.744 -0.433 -3.606 1.00 95.50 99 ILE A O 1
ATOM 742 N N . ASP A 1 100 ? 1.266 -1.168 -1.550 1.00 95.31 100 ASP A N 1
ATOM 743 C CA . ASP A 1 100 ? 1.436 -2.592 -1.840 1.00 95.31 100 ASP A CA 1
ATOM 744 C C . ASP A 1 100 ? 0.369 -3.395 -1.087 1.00 95.31 100 ASP A C 1
ATOM 746 O O . ASP A 1 100 ? 0.120 -3.109 0.083 1.00 95.31 100 ASP A O 1
ATOM 750 N N . ALA A 1 101 ? -0.297 -4.359 -1.721 1.00 94.75 101 ALA A N 1
ATOM 751 C CA . ALA A 1 101 ? -1.393 -5.106 -1.107 1.00 94.75 101 ALA A CA 1
ATOM 752 C C . ALA A 1 101 ? -1.192 -6.623 -1.159 1.00 94.75 101 ALA A C 1
ATOM 754 O O . ALA A 1 101 ? -0.772 -7.173 -2.168 1.00 94.75 101 ALA A O 1
ATOM 755 N N . LEU A 1 102 ? -1.549 -7.324 -0.078 1.00 92.81 102 LEU A N 1
ATOM 756 C CA . LEU A 1 102 ? -1.558 -8.789 -0.028 1.00 92.81 102 LEU A CA 1
ATOM 757 C C . LEU A 1 102 ? -2.767 -9.338 0.725 1.00 92.81 102 LEU A C 1
ATOM 759 O O . LEU A 1 102 ? -3.328 -8.676 1.600 1.00 92.81 102 LEU A O 1
ATOM 763 N N . ALA A 1 103 ? -3.125 -10.587 0.433 1.00 92.06 103 ALA A N 1
ATOM 764 C CA . ALA A 1 103 ? -4.097 -11.338 1.216 1.00 92.06 103 ALA A CA 1
ATOM 765 C C . ALA A 1 103 ? -3.434 -12.101 2.367 1.00 92.06 103 ALA A C 1
ATOM 767 O O . ALA A 1 103 ? -2.356 -12.682 2.226 1.00 92.06 103 ALA A O 1
ATOM 768 N N . ALA A 1 104 ? -4.127 -12.162 3.496 1.00 90.25 104 ALA A N 1
ATOM 769 C CA . ALA A 1 104 ? -3.809 -13.010 4.627 1.00 90.25 104 ALA A CA 1
ATOM 770 C C . ALA A 1 104 ? -4.954 -14.003 4.876 1.00 90.25 104 ALA A C 1
ATOM 772 O O . ALA A 1 104 ? -6.102 -13.617 5.096 1.00 90.25 104 ALA A O 1
ATOM 773 N N . GLU A 1 105 ? -4.603 -15.287 4.910 1.00 87.94 105 GLU A N 1
ATOM 774 C CA . GLU A 1 105 ? -5.494 -16.412 5.214 1.00 87.94 105 GLU A CA 1
ATOM 775 C C . GLU A 1 105 ? -5.039 -17.145 6.479 1.00 87.94 105 GLU A C 1
ATOM 777 O O . GLU A 1 105 ? -3.874 -17.059 6.885 1.00 87.94 105 GLU A O 1
A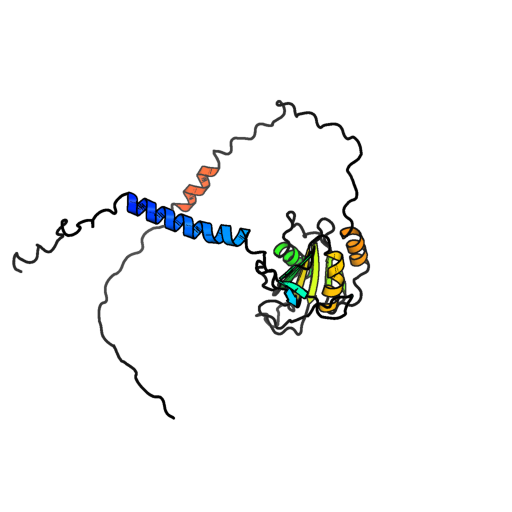TOM 782 N N . GLY A 1 106 ? -5.944 -17.908 7.102 1.00 85.88 106 GLY A N 1
ATOM 783 C CA . GLY A 1 106 ? -5.586 -18.845 8.176 1.00 85.88 106 GLY A CA 1
ATOM 784 C C . GLY A 1 106 ? -4.966 -18.187 9.417 1.00 85.88 106 GLY A C 1
ATOM 785 O O . GLY A 1 106 ? -4.282 -18.842 10.214 1.00 85.88 106 GLY A O 1
ATOM 786 N N . TYR A 1 107 ? -5.156 -16.877 9.590 1.00 89.56 107 TYR A N 1
ATOM 787 C CA . TYR A 1 107 ? -4.648 -16.140 10.733 1.00 89.56 107 TYR A CA 1
ATOM 788 C C . TYR A 1 107 ? -5.434 -16.394 12.025 1.00 89.56 107 TYR A C 1
ATOM 790 O O . TYR A 1 107 ? -6.649 -16.508 12.071 1.00 89.56 107 TYR A O 1
ATOM 798 N N . ARG A 1 108 ? -4.727 -16.424 13.154 1.00 90.06 108 ARG A N 1
ATOM 799 C CA . ARG A 1 108 ? -5.371 -16.567 14.477 1.00 90.06 108 ARG A CA 1
ATOM 800 C C . ARG A 1 108 ? -5.631 -15.238 15.176 1.00 90.06 108 ARG A C 1
ATOM 802 O O . ARG A 1 108 ? -6.309 -15.203 16.193 1.00 90.06 108 ARG A O 1
ATOM 809 N N . ASP A 1 109 ? -4.989 -14.189 14.686 1.00 94.06 109 ASP A N 1
ATOM 810 C CA . ASP A 1 109 ? -4.862 -12.886 15.325 1.00 94.06 109 ASP A CA 1
ATOM 811 C C . ASP A 1 109 ? -4.726 -11.864 14.191 1.00 94.06 109 ASP A C 1
ATOM 813 O O . ASP A 1 109 ? -3.762 -11.928 13.415 1.00 94.06 109 ASP A O 1
ATOM 817 N N . ALA A 1 110 ? -5.743 -11.014 14.037 1.00 94.94 110 ALA A N 1
ATOM 818 C CA . ALA A 1 110 ? -5.837 -10.056 12.940 1.00 94.94 110 ALA A CA 1
ATOM 819 C C . ALA A 1 110 ? -4.730 -8.999 13.051 1.00 94.94 110 ALA A C 1
ATOM 821 O O . ALA A 1 110 ? -3.964 -8.820 12.108 1.00 94.94 110 ALA A O 1
ATOM 822 N N . ASP A 1 111 ? -4.550 -8.402 14.231 1.00 96.50 111 ASP A N 1
ATOM 823 C CA . ASP A 1 111 ? -3.529 -7.384 14.505 1.00 96.50 111 ASP A CA 1
ATOM 824 C C . ASP A 1 111 ? -2.130 -7.890 14.172 1.00 96.50 111 ASP A C 1
ATOM 826 O O . ASP A 1 111 ? -1.354 -7.246 13.462 1.00 96.50 111 ASP A O 1
ATOM 830 N N . ARG A 1 112 ? -1.807 -9.100 14.640 1.00 95.25 112 ARG A N 1
ATOM 831 C CA . ARG A 1 112 ? -0.522 -9.733 14.333 1.00 95.25 112 ARG A CA 1
ATOM 832 C C . ARG A 1 112 ? -0.332 -9.940 12.837 1.00 95.25 112 ARG A C 1
ATOM 834 O O . ARG A 1 112 ? 0.801 -9.899 12.361 1.00 95.25 112 ARG A O 1
ATOM 841 N N . SER A 1 113 ? -1.407 -10.214 12.114 1.00 95.12 113 SER A N 1
ATOM 842 C CA . SER A 1 113 ? -1.356 -10.467 10.676 1.00 95.12 113 SER A CA 1
ATOM 843 C C . SER A 1 113 ? -1.163 -9.175 9.894 1.00 95.12 113 SER A C 1
ATOM 845 O O . SER A 1 113 ? -0.315 -9.155 9.007 1.00 95.12 113 SER A O 1
ATOM 847 N N . VAL A 1 114 ? -1.796 -8.074 10.311 1.00 96.06 114 VAL A N 1
ATOM 848 C CA . VAL A 1 114 ? -1.512 -6.729 9.784 1.00 96.06 114 VAL A CA 1
ATOM 849 C C . VAL A 1 114 ? -0.046 -6.355 10.010 1.00 96.06 114 VAL A C 1
ATOM 851 O O . VAL A 1 114 ? 0.654 -6.017 9.061 1.00 96.06 114 VAL A O 1
ATOM 854 N N . ARG A 1 115 ? 0.479 -6.517 11.233 1.00 94.94 115 ARG A N 1
ATOM 855 C CA . ARG A 1 115 ? 1.899 -6.238 11.542 1.00 94.94 115 ARG A CA 1
ATOM 856 C C . ARG A 1 115 ? 2.864 -7.094 10.719 1.00 94.94 115 ARG A C 1
ATOM 858 O O . ARG A 1 115 ? 3.937 -6.639 10.331 1.00 94.94 115 ARG A O 1
ATOM 865 N N . ARG A 1 116 ? 2.507 -8.357 10.461 1.00 93.12 116 ARG A N 1
ATOM 866 C CA . ARG A 1 116 ? 3.294 -9.252 9.598 1.00 93.12 116 ARG A CA 1
ATOM 867 C C . ARG A 1 116 ? 3.264 -8.811 8.143 1.00 93.12 116 ARG A C 1
ATOM 869 O O . ARG A 1 116 ? 4.313 -8.867 7.515 1.00 93.12 116 ARG A O 1
ATOM 876 N N . ALA A 1 117 ? 2.113 -8.380 7.638 1.00 93.06 117 ALA A N 1
ATOM 877 C CA . ALA A 1 117 ? 1.993 -7.836 6.291 1.00 93.06 117 ALA A CA 1
ATOM 878 C C . ALA A 1 117 ? 2.816 -6.548 6.148 1.00 93.06 117 ALA A C 1
ATOM 880 O O . ALA A 1 117 ? 3.620 -6.458 5.228 1.00 93.06 117 ALA A O 1
ATOM 881 N N . MET A 1 118 ? 2.735 -5.629 7.120 1.00 93.75 118 MET A N 1
ATOM 882 C CA . MET A 1 118 ? 3.607 -4.447 7.181 1.00 93.75 118 MET A CA 1
ATOM 883 C C . MET A 1 118 ? 5.083 -4.844 7.131 1.00 93.75 118 MET A C 1
ATOM 885 O O . MET A 1 118 ? 5.826 -4.312 6.322 1.00 93.75 118 MET A O 1
ATOM 889 N N . ARG A 1 119 ? 5.507 -5.838 7.922 1.00 92.19 119 ARG A N 1
ATOM 890 C CA . ARG A 1 119 ? 6.890 -6.341 7.883 1.00 92.19 119 ARG A CA 1
ATOM 891 C C . ARG A 1 119 ? 7.281 -6.955 6.539 1.00 92.19 119 ARG A C 1
ATOM 893 O O . ARG A 1 119 ? 8.438 -6.852 6.157 1.00 92.19 119 ARG A O 1
ATOM 900 N N . ALA A 1 120 ? 6.361 -7.660 5.891 1.00 90.31 120 ALA A N 1
ATOM 901 C CA . ALA A 1 120 ? 6.630 -8.373 4.650 1.00 90.31 120 ALA A CA 1
ATOM 902 C C . ALA A 1 120 ? 6.708 -7.435 3.440 1.00 90.31 120 ALA A C 1
ATOM 904 O O . ALA A 1 120 ? 7.507 -7.693 2.546 1.00 90.31 120 ALA A O 1
ATOM 905 N N . LEU A 1 121 ? 5.885 -6.382 3.421 1.00 90.38 121 LEU A N 1
ATOM 906 C CA . LEU A 1 121 ? 5.777 -5.445 2.301 1.00 90.38 121 LEU A CA 1
ATOM 907 C C . LEU A 1 121 ? 6.646 -4.194 2.463 1.00 90.38 121 LEU A C 1
ATOM 909 O O . LEU A 1 121 ? 6.989 -3.571 1.466 1.00 90.38 121 LEU A O 1
ATOM 913 N N . SER A 1 122 ? 7.014 -3.833 3.694 1.00 88.50 122 SER A N 1
ATOM 914 C CA . SER A 1 122 ? 7.864 -2.673 3.971 1.00 88.50 122 SER A CA 1
ATOM 915 C C . SER A 1 122 ? 9.284 -2.869 3.445 1.00 88.50 122 SER A C 1
ATOM 917 O O . SER A 1 122 ? 9.943 -3.860 3.770 1.00 88.50 122 SER A O 1
ATOM 919 N N . GLN A 1 123 ? 9.806 -1.854 2.762 1.00 83.38 123 GLN A N 1
ATOM 920 C CA . GLN A 1 123 ? 11.213 -1.772 2.361 1.00 83.38 123 GLN A CA 1
ATOM 921 C C . GLN A 1 123 ? 12.093 -1.049 3.392 1.00 83.38 123 GLN A C 1
ATOM 923 O O . GLN A 1 123 ? 13.318 -1.013 3.248 1.00 83.38 123 GLN A O 1
ATOM 928 N N . ALA A 1 124 ? 11.492 -0.478 4.442 1.00 75.25 124 ALA A N 1
ATOM 929 C CA . ALA A 1 124 ? 12.219 0.222 5.498 1.00 75.25 124 ALA A CA 1
ATOM 930 C C . ALA A 1 124 ? 13.275 -0.664 6.193 1.00 75.25 124 ALA A C 1
ATOM 932 O O . ALA A 1 124 ? 13.075 -1.856 6.445 1.00 75.25 124 ALA A O 1
ATOM 933 N N . ALA A 1 125 ? 14.414 -0.051 6.534 1.00 62.47 125 ALA A N 1
ATOM 934 C CA . ALA A 1 125 ? 15.586 -0.733 7.089 1.00 62.47 125 ALA A CA 1
ATOM 935 C C . ALA A 1 125 ? 15.374 -1.267 8.520 1.00 62.47 125 ALA A C 1
ATOM 937 O O . ALA A 1 125 ? 16.072 -2.195 8.938 1.00 62.47 125 ALA A O 1
ATOM 938 N N . VAL A 1 126 ? 14.421 -0.697 9.265 1.00 61.41 126 VAL A N 1
ATOM 939 C CA . VAL A 1 126 ? 14.025 -1.140 10.606 1.00 61.41 126 VAL A CA 1
ATOM 940 C C . VAL A 1 126 ? 12.558 -1.562 10.542 1.00 61.41 126 VAL A C 1
ATOM 942 O O . VAL A 1 126 ? 11.670 -0.752 10.328 1.00 61.41 126 VAL A O 1
ATOM 945 N N . SER A 1 127 ? 12.299 -2.863 10.673 1.00 64.06 127 SER A N 1
ATOM 946 C CA . SER A 1 127 ? 10.986 -3.463 10.389 1.00 64.06 127 SER A CA 1
ATOM 947 C C . SER A 1 127 ? 10.306 -4.055 11.627 1.00 64.06 127 SER A C 1
ATOM 949 O O . SER A 1 127 ? 9.560 -5.048 11.546 1.00 64.06 127 SER A O 1
ATOM 951 N N . ASP A 1 128 ? 10.566 -3.476 12.808 1.00 79.38 128 ASP A N 1
ATOM 952 C CA . ASP A 1 128 ? 9.903 -3.940 14.021 1.00 79.38 128 ASP A CA 1
ATOM 953 C C . ASP A 1 128 ? 8.531 -3.300 14.229 1.00 79.38 128 ASP A C 1
ATOM 955 O O . ASP A 1 128 ? 8.343 -2.343 14.967 1.00 79.38 128 ASP A O 1
ATOM 959 N N . PHE A 1 129 ? 7.532 -3.902 13.592 1.00 86.69 129 PHE A N 1
ATOM 960 C CA . PHE A 1 129 ? 6.132 -3.539 13.782 1.00 86.69 129 PHE A CA 1
ATOM 961 C C . PHE A 1 129 ? 5.476 -4.271 14.966 1.00 86.69 129 PHE A C 1
ATOM 963 O O . PHE A 1 129 ? 4.250 -4.300 15.053 1.00 86.69 129 PHE A O 1
ATOM 970 N N . ALA A 1 130 ? 6.242 -4.926 15.854 1.00 85.06 130 ALA A N 1
ATOM 971 C CA . ALA A 1 130 ? 5.681 -5.774 16.910 1.00 85.06 130 ALA A CA 1
ATOM 972 C C . ALA A 1 130 ? 4.740 -5.026 17.862 1.00 85.06 130 ALA A C 1
ATOM 974 O O . ALA A 1 130 ? 3.743 -5.619 18.276 1.00 85.06 130 ALA A O 1
ATOM 975 N N . ASP A 1 131 ? 5.014 -3.751 18.141 1.00 85.75 131 ASP A N 1
ATOM 976 C CA . ASP A 1 131 ? 4.268 -2.933 19.103 1.00 85.75 131 ASP A CA 1
ATOM 977 C C . ASP A 1 131 ? 3.280 -1.950 18.445 1.00 85.75 131 ASP A C 1
ATOM 979 O O . ASP A 1 131 ? 2.620 -1.180 19.139 1.00 85.75 131 ASP A O 1
ATOM 983 N N . VAL A 1 132 ? 3.124 -1.990 17.115 1.00 91.62 132 VAL A N 1
ATOM 984 C CA . VAL A 1 132 ? 2.212 -1.086 16.392 1.00 91.62 132 VAL A CA 1
ATOM 985 C C . VAL A 1 132 ? 0.757 -1.444 16.681 1.00 91.62 132 VAL A C 1
ATOM 987 O O . VAL A 1 132 ? 0.268 -2.501 16.285 1.00 91.62 132 VAL A O 1
ATOM 990 N N . GLU A 1 133 ? 0.029 -0.566 17.358 1.00 93.62 133 GLU A N 1
ATOM 991 C CA . GLU A 1 133 ? -1.395 -0.767 17.622 1.00 93.62 133 GLU A CA 1
ATOM 992 C C . GLU A 1 133 ? -2.219 -0.715 16.326 1.00 93.62 133 GLU A C 1
ATOM 994 O O . GLU A 1 133 ? -1.946 0.087 15.431 1.00 93.62 133 GLU A O 1
ATOM 999 N N . VAL A 1 134 ? -3.214 -1.602 16.218 1.00 95.69 134 VAL A N 1
ATOM 1000 C CA . VAL A 1 134 ? -4.151 -1.625 15.092 1.00 95.69 134 VAL A CA 1
ATOM 1001 C C . VAL A 1 134 ? -5.491 -1.096 15.580 1.00 95.69 134 VAL A C 1
ATOM 1003 O O . VAL A 1 134 ? -6.127 -1.673 16.460 1.00 95.69 134 VAL A O 1
ATOM 1006 N N . HIS A 1 135 ? -5.923 0.022 15.010 1.00 95.94 135 HIS A N 1
ATOM 1007 C CA . HIS A 1 135 ? -7.189 0.657 15.343 1.00 95.94 135 HIS A CA 1
ATOM 1008 C C . HIS A 1 135 ? -8.264 0.178 14.367 1.00 95.94 135 HIS A C 1
ATOM 1010 O O . HIS A 1 135 ? -8.267 0.562 13.197 1.00 95.94 135 HIS A O 1
ATOM 1016 N N . TRP A 1 136 ? -9.166 -0.675 14.853 1.00 95.44 136 TRP A N 1
ATOM 1017 C CA . TRP A 1 136 ? -10.267 -1.237 14.070 1.00 95.44 136 TRP A CA 1
ATOM 1018 C C . TRP A 1 136 ? -11.535 -0.379 14.145 1.00 95.44 136 TRP A C 1
ATOM 1020 O O . TRP A 1 136 ? -11.950 0.037 15.226 1.00 95.44 136 TRP A O 1
ATOM 1030 N N . ASP A 1 137 ? -12.187 -0.194 12.998 1.00 94.19 137 ASP A N 1
ATOM 1031 C CA . ASP A 1 137 ? -13.557 0.298 12.846 1.00 94.19 137 ASP A CA 1
ATOM 1032 C C . ASP A 1 137 ? -14.381 -0.749 12.079 1.00 94.19 137 ASP A C 1
ATOM 1034 O O . ASP A 1 137 ? -14.324 -0.879 10.852 1.00 94.19 137 ASP A O 1
ATOM 1038 N N . GLY A 1 138 ? -15.112 -1.576 12.828 1.00 93.25 138 GLY A N 1
ATOM 1039 C CA . GLY A 1 138 ? -15.853 -2.701 12.268 1.00 93.25 138 GLY A CA 1
ATOM 1040 C C . GLY A 1 138 ? -14.927 -3.729 11.613 1.00 93.25 138 GLY A C 1
ATOM 1041 O O . GLY A 1 138 ? -14.251 -4.480 12.309 1.00 93.25 138 GLY A O 1
ATOM 1042 N N . ARG A 1 139 ? -14.944 -3.789 10.275 1.00 94.44 139 ARG A N 1
ATOM 1043 C CA . ARG A 1 139 ? -14.164 -4.747 9.468 1.00 94.44 139 ARG A CA 1
ATOM 1044 C C . ARG A 1 139 ? -12.863 -4.169 8.913 1.00 94.44 139 ARG A C 1
ATOM 1046 O O . ARG A 1 139 ? -12.088 -4.917 8.324 1.00 94.44 139 ARG A O 1
ATOM 1053 N N . VAL A 1 140 ? -12.644 -2.865 9.065 1.00 96.88 140 VAL A N 1
ATOM 1054 C CA . VAL A 1 140 ? -11.483 -2.163 8.508 1.00 96.88 140 VAL A CA 1
ATOM 1055 C C . VAL A 1 140 ? -10.578 -1.730 9.652 1.00 96.88 140 VAL A C 1
ATOM 1057 O O . VAL A 1 140 ? -11.057 -1.267 10.684 1.00 96.88 140 VAL A O 1
ATOM 1060 N N . GLY A 1 141 ? -9.274 -1.916 9.503 1.00 96.88 141 GLY A N 1
ATOM 1061 C CA . GLY A 1 141 ? -8.275 -1.607 10.520 1.00 96.88 141 GLY A CA 1
ATOM 1062 C C . GLY A 1 141 ? -7.158 -0.753 9.955 1.00 96.88 141 GLY A C 1
ATOM 1063 O O . GLY A 1 141 ? -6.830 -0.855 8.776 1.00 96.88 141 GLY A O 1
ATOM 1064 N N . VAL A 1 142 ? -6.571 0.101 10.789 1.00 97.31 142 VAL A N 1
ATOM 1065 C CA . VAL A 1 142 ? -5.405 0.909 10.420 1.00 97.31 142 VAL A CA 1
ATOM 1066 C C . VAL A 1 142 ? -4.322 0.795 11.485 1.00 97.31 142 VAL A C 1
ATOM 1068 O O . VAL A 1 142 ? -4.591 0.882 12.681 1.00 97.31 142 VAL A O 1
ATOM 1071 N N . ALA A 1 143 ? -3.091 0.599 11.039 1.00 95.81 143 ALA A N 1
ATOM 1072 C CA . ALA A 1 143 ? -1.898 0.435 11.847 1.00 95.81 143 ALA A CA 1
ATOM 1073 C C . ALA A 1 143 ? -0.871 1.476 11.399 1.00 95.81 143 ALA A C 1
ATOM 1075 O O . ALA A 1 143 ? -0.434 1.459 10.252 1.00 95.81 143 ALA A O 1
ATOM 1076 N N . VAL A 1 144 ? -0.501 2.402 12.280 1.00 94.12 144 VAL A N 1
ATOM 1077 C CA . VAL A 1 144 ? 0.420 3.500 11.947 1.00 94.12 144 VAL A CA 1
ATOM 1078 C C . VAL A 1 144 ? 1.726 3.276 12.690 1.00 94.12 144 VAL A C 1
ATOM 1080 O O . VAL A 1 144 ? 1.730 3.274 13.921 1.00 94.12 144 VAL A O 1
ATOM 1083 N N . SER A 1 145 ? 2.830 3.092 11.962 1.00 90.88 145 SER A N 1
ATOM 1084 C CA . SER A 1 145 ? 4.144 3.054 12.598 1.00 90.88 145 SER A CA 1
ATOM 1085 C C . SER A 1 145 ? 4.498 4.446 13.143 1.00 90.88 145 SER A C 1
ATOM 1087 O O . SER A 1 145 ? 4.379 5.433 12.415 1.00 90.88 145 SER A O 1
ATOM 1089 N N . PRO A 1 146 ? 4.904 4.565 14.419 1.00 83.88 146 PRO A N 1
ATOM 1090 C CA . PRO A 1 146 ? 5.356 5.837 14.972 1.00 83.88 146 PRO A CA 1
ATOM 1091 C C . PRO A 1 146 ? 6.815 6.155 14.613 1.00 83.88 146 PRO A C 1
ATOM 1093 O O . PRO A 1 146 ? 7.228 7.304 14.751 1.00 83.88 146 PRO A O 1
ATOM 1096 N N . GLU A 1 147 ? 7.593 5.151 14.198 1.00 83.44 147 GLU A N 1
ATOM 1097 C CA . GLU A 1 147 ? 9.038 5.268 13.954 1.00 83.44 147 GLU A CA 1
ATOM 1098 C C . GLU A 1 147 ? 9.378 5.402 12.469 1.00 83.44 147 GLU A C 1
ATOM 1100 O O . GLU A 1 147 ? 10.371 6.030 12.117 1.00 83.44 147 GLU A O 1
ATOM 1105 N N . GLU A 1 148 ? 8.537 4.835 11.606 1.00 85.25 148 GLU A N 1
ATOM 1106 C CA . GLU A 1 148 ? 8.765 4.739 10.167 1.00 85.25 148 GLU A CA 1
ATOM 1107 C C . GLU A 1 148 ? 7.545 5.285 9.418 1.00 85.25 148 GLU A C 1
ATOM 1109 O O . GLU A 1 148 ? 6.419 5.150 9.908 1.00 85.25 148 GLU A O 1
ATOM 1114 N N . PRO A 1 149 ? 7.711 5.851 8.212 1.00 88.88 149 PRO A N 1
ATOM 1115 C CA . PRO A 1 149 ? 6.603 6.340 7.400 1.00 88.88 149 PRO A CA 1
ATOM 1116 C C . PRO A 1 149 ? 5.869 5.173 6.713 1.00 88.88 149 PRO A C 1
ATOM 1118 O O . PRO A 1 149 ? 5.717 5.161 5.497 1.00 88.88 149 PRO A O 1
ATOM 1121 N N . VAL A 1 150 ? 5.444 4.171 7.490 1.00 92.94 150 VAL A N 1
ATOM 1122 C CA . VAL A 1 150 ? 4.788 2.937 7.037 1.00 92.94 150 VAL A CA 1
ATOM 1123 C C . VAL A 1 150 ? 3.445 2.796 7.744 1.00 92.94 150 VAL A C 1
ATOM 1125 O O . VAL A 1 150 ? 3.361 2.793 8.977 1.00 92.94 150 VAL A O 1
ATOM 1128 N N . ILE A 1 151 ? 2.379 2.664 6.961 1.00 95.25 151 ILE A N 1
ATOM 1129 C CA . ILE A 1 151 ? 1.004 2.582 7.447 1.00 95.25 151 ILE A CA 1
ATOM 1130 C C . ILE A 1 151 ? 0.333 1.361 6.820 1.00 95.25 151 ILE A C 1
ATOM 1132 O O . ILE A 1 151 ? 0.233 1.252 5.604 1.00 95.25 151 ILE A O 1
ATOM 1136 N N . GLY A 1 152 ? -0.139 0.437 7.651 1.00 96.25 152 GLY A N 1
ATOM 1137 C CA . GLY A 1 152 ? -0.958 -0.692 7.226 1.00 96.25 152 GLY A CA 1
ATOM 1138 C C . GLY A 1 152 ? -2.439 -0.338 7.294 1.00 96.25 152 GLY A C 1
ATOM 1139 O O . GLY A 1 152 ? -2.902 0.214 8.289 1.00 96.25 152 GLY A O 1
ATOM 1140 N N . VAL A 1 153 ? -3.197 -0.688 6.265 1.00 97.62 153 VAL A N 1
ATOM 1141 C CA . VAL A 1 153 ? -4.655 -0.609 6.234 1.00 97.62 153 VAL A CA 1
ATOM 1142 C C . VAL A 1 153 ? -5.193 -1.973 5.839 1.00 97.62 153 VAL A C 1
ATOM 1144 O O . VAL A 1 153 ? -4.736 -2.563 4.868 1.00 97.62 153 VAL A O 1
ATOM 1147 N N . ALA A 1 154 ? -6.139 -2.501 6.600 1.00 97.25 154 ALA A N 1
ATOM 1148 C CA . ALA A 1 154 ? -6.638 -3.852 6.420 1.00 97.25 154 ALA A CA 1
ATOM 1149 C C . ALA A 1 154 ? -8.158 -3.884 6.339 1.00 97.25 154 ALA A C 1
ATOM 1151 O O . ALA A 1 154 ? -8.827 -3.072 6.970 1.00 97.25 154 ALA A O 1
ATOM 1152 N N . MET A 1 155 ? -8.691 -4.859 5.614 1.00 96.19 155 MET A N 1
ATOM 1153 C CA . MET A 1 155 ? -10.112 -5.184 5.557 1.00 96.19 155 MET A CA 1
ATOM 1154 C C . MET A 1 155 ? -10.292 -6.684 5.736 1.00 96.19 155 MET A C 1
ATOM 1156 O O . MET A 1 155 ? -9.638 -7.466 5.054 1.00 96.19 155 MET A O 1
ATOM 1160 N N . ILE A 1 156 ? -11.213 -7.076 6.611 1.00 94.50 156 ILE A N 1
ATOM 1161 C CA . ILE A 1 156 ? -11.687 -8.456 6.733 1.00 94.50 156 ILE A CA 1
ATOM 1162 C C . ILE A 1 156 ? -12.970 -8.590 5.915 1.00 94.50 156 ILE A C 1
ATOM 1164 O O . ILE A 1 156 ? -13.950 -7.888 6.188 1.00 94.50 156 ILE A O 1
ATOM 1168 N N . ASP A 1 157 ? -12.976 -9.486 4.931 1.00 89.75 157 ASP A N 1
ATOM 1169 C CA . ASP A 1 157 ? -14.127 -9.692 4.057 1.00 89.75 157 ASP A CA 1
ATOM 1170 C C . ASP A 1 157 ? -14.660 -11.133 4.153 1.00 89.75 157 ASP A C 1
ATOM 1172 O O . ASP A 1 157 ? -14.097 -12.040 3.542 1.00 89.75 157 ASP A O 1
ATOM 1176 N N . PRO A 1 158 ? -15.761 -11.359 4.897 1.00 83.12 158 PRO A N 1
ATOM 1177 C CA . PRO A 1 158 ? -16.359 -12.685 5.049 1.00 83.12 158 PRO A CA 1
ATOM 1178 C C . PRO A 1 158 ? -17.009 -13.211 3.761 1.00 83.12 158 PRO A C 1
ATOM 1180 O O . PRO A 1 158 ? -17.311 -14.399 3.670 1.00 83.12 158 PRO A O 1
ATOM 1183 N N . ASP A 1 159 ? -17.270 -12.337 2.783 1.00 82.19 159 ASP A N 1
ATOM 1184 C CA . ASP A 1 159 ? -17.951 -12.692 1.537 1.00 82.19 159 ASP A CA 1
ATOM 1185 C C . ASP A 1 159 ? -16.973 -12.929 0.373 1.00 82.19 159 ASP A C 1
ATOM 1187 O O . ASP A 1 159 ? -17.407 -13.300 -0.726 1.00 82.19 159 ASP A O 1
ATOM 1191 N N . ALA A 1 160 ? -15.670 -12.736 0.605 1.00 81.12 160 ALA A N 1
ATOM 1192 C CA . ALA A 1 160 ? -14.640 -12.880 -0.412 1.00 81.12 160 ALA A CA 1
ATOM 1193 C C . ALA A 1 160 ? -14.636 -14.295 -0.999 1.00 81.12 160 ALA A C 1
ATOM 1195 O O . ALA A 1 160 ? -14.637 -15.296 -0.272 1.00 81.12 160 ALA A O 1
ATOM 1196 N N . ARG A 1 161 ? -14.604 -14.398 -2.332 1.00 72.75 161 ARG A N 1
ATOM 1197 C CA . ARG A 1 161 ? -14.494 -15.692 -3.006 1.00 72.75 161 ARG A CA 1
ATOM 1198 C C . ARG A 1 161 ? -13.052 -15.902 -3.414 1.00 72.75 161 ARG A C 1
ATOM 1200 O O . ARG A 1 161 ? -12.569 -15.360 -4.401 1.00 72.75 161 ARG A O 1
ATOM 1207 N N . GLY A 1 162 ? -12.372 -16.750 -2.667 1.00 64.81 162 GLY A N 1
ATOM 1208 C CA . GLY A 1 162 ? -10.954 -16.978 -2.875 1.00 64.81 162 GLY A CA 1
ATOM 1209 C C . GLY A 1 162 ? -10.326 -17.571 -1.636 1.00 64.81 162 GLY A C 1
ATOM 1210 O O . GLY A 1 162 ? -10.928 -17.555 -0.564 1.00 64.81 162 GLY A O 1
ATOM 1211 N N . GLY A 1 163 ? -9.137 -18.134 -1.806 1.00 61.34 163 GLY A N 1
ATOM 1212 C CA . GLY A 1 163 ? -8.439 -18.818 -0.728 1.00 61.34 163 GLY A CA 1
ATOM 1213 C C . GLY A 1 163 ? -8.997 -20.201 -0.410 1.00 61.34 163 GLY A C 1
ATOM 1214 O O . GLY A 1 163 ? -10.192 -20.486 -0.487 1.00 61.34 163 GLY A O 1
ATOM 1215 N N . GLY A 1 164 ? -8.102 -21.123 -0.073 1.00 55.44 164 GLY A N 1
ATOM 1216 C CA . GLY A 1 164 ? -8.440 -22.518 0.233 1.00 55.44 164 GLY A CA 1
ATOM 1217 C C . GLY A 1 164 ? -9.037 -22.714 1.628 1.00 55.44 164 GLY A C 1
ATOM 1218 O O . GLY A 1 164 ? -8.954 -23.824 2.156 1.00 55.44 164 GLY A O 1
ATOM 1219 N N . ALA A 1 165 ? -9.566 -21.649 2.230 1.00 59.75 165 ALA A N 1
ATOM 1220 C CA . ALA A 1 165 ? -9.997 -21.600 3.614 1.00 59.75 165 ALA A CA 1
ATOM 1221 C C . ALA A 1 165 ? -11.194 -22.540 3.836 1.00 59.75 165 ALA A C 1
ATOM 1223 O O . ALA A 1 165 ? -12.239 -22.442 3.187 1.00 59.75 165 ALA A O 1
ATOM 1224 N N . GLY A 1 166 ? -11.022 -23.516 4.727 1.00 61.56 166 GLY A N 1
ATOM 1225 C CA . GLY A 1 166 ? -12.107 -24.388 5.163 1.00 61.56 166 GLY A CA 1
ATOM 1226 C C . GLY A 1 166 ? -13.154 -23.606 5.960 1.00 61.56 166 GLY A C 1
ATOM 1227 O O . GLY A 1 166 ? -12.904 -22.502 6.419 1.00 61.56 166 GLY A O 1
ATOM 1228 N N . ALA A 1 167 ? -14.328 -24.195 6.198 1.00 67.06 167 ALA A N 1
ATOM 1229 C CA . ALA A 1 167 ? -15.420 -23.529 6.926 1.00 67.06 167 ALA A CA 1
ATOM 1230 C C . ALA A 1 167 ? -15.077 -23.091 8.373 1.00 67.06 167 ALA A C 1
ATOM 1232 O O . ALA A 1 167 ? -15.846 -22.345 8.970 1.00 67.06 167 ALA A O 1
ATOM 1233 N N . ASP A 1 168 ? -13.962 -23.579 8.929 1.00 77.19 168 ASP A N 1
ATOM 1234 C CA . ASP A 1 168 ? -13.461 -23.238 10.267 1.00 77.19 168 ASP A CA 1
ATOM 1235 C C . ASP A 1 168 ? -12.271 -22.255 10.237 1.00 77.19 168 ASP A C 1
ATOM 1237 O O . ASP A 1 168 ? -11.740 -21.900 11.294 1.00 77.19 168 ASP A O 1
ATOM 1241 N N . ASP A 1 169 ? -11.815 -21.848 9.050 1.00 80.06 169 ASP A N 1
ATOM 1242 C CA . ASP A 1 169 ? -10.750 -20.861 8.906 1.00 80.06 169 ASP A CA 1
ATOM 1243 C C . ASP A 1 169 ? -11.304 -19.440 9.116 1.00 80.06 169 ASP A C 1
ATOM 1245 O O . ASP A 1 169 ? -12.488 -19.187 8.883 1.00 80.06 169 ASP A O 1
ATOM 1249 N N . PRO A 1 170 ? -10.474 -18.505 9.609 1.00 84.12 170 PRO A N 1
ATOM 1250 C CA . PRO A 1 170 ? -10.856 -17.099 9.697 1.00 84.12 170 PRO A CA 1
ATOM 1251 C C . PRO A 1 170 ? -11.237 -16.553 8.319 1.00 84.12 170 PRO A C 1
ATOM 1253 O O . PRO A 1 170 ? -10.660 -16.956 7.304 1.00 84.12 170 PRO A O 1
ATOM 1256 N N . ASP A 1 171 ? -12.143 -15.577 8.320 1.00 90.31 171 ASP A N 1
ATOM 1257 C CA . ASP A 1 171 ? -12.459 -14.796 7.129 1.00 90.31 171 ASP A CA 1
ATOM 1258 C C . ASP A 1 171 ? -11.166 -14.222 6.521 1.00 90.31 171 ASP A C 1
ATOM 1260 O O . ASP A 1 171 ? -10.264 -13.812 7.261 1.00 90.31 171 ASP A O 1
ATOM 1264 N N . PRO A 1 172 ? -11.032 -14.201 5.191 1.00 91.25 172 PRO A N 1
ATOM 1265 C CA . PRO A 1 172 ? -9.835 -13.694 4.546 1.00 91.25 172 PRO A CA 1
ATOM 1266 C C . PRO A 1 172 ? -9.698 -12.181 4.749 1.00 91.25 172 PRO A C 1
ATOM 1268 O O . PRO A 1 172 ? -10.678 -11.435 4.851 1.00 91.25 172 PRO A O 1
ATOM 1271 N N . MET A 1 173 ? -8.449 -11.725 4.809 1.00 93.94 173 MET A N 1
ATOM 1272 C CA . MET A 1 173 ? -8.117 -10.327 5.060 1.00 93.94 173 MET A CA 1
ATOM 1273 C C . MET A 1 173 ? -7.236 -9.776 3.945 1.00 93.94 173 MET A C 1
ATOM 1275 O O . MET A 1 173 ? -6.188 -10.344 3.655 1.00 93.94 173 MET A O 1
ATOM 1279 N N . LEU A 1 174 ? -7.620 -8.643 3.365 1.00 95.00 174 LEU A N 1
ATOM 1280 C CA . LEU A 1 174 ? -6.762 -7.855 2.486 1.00 95.00 174 LEU A CA 1
ATOM 1281 C C . LEU A 1 174 ? -6.004 -6.838 3.336 1.00 95.00 174 LEU A C 1
ATOM 1283 O O . LEU A 1 174 ? -6.615 -6.139 4.144 1.00 95.00 174 LEU A O 1
ATOM 1287 N N . VAL A 1 175 ? -4.691 -6.738 3.161 1.00 95.94 175 VAL A N 1
ATOM 1288 C CA . VAL A 1 175 ? -3.863 -5.727 3.824 1.00 95.94 175 VAL A CA 1
ATOM 1289 C C . VAL A 1 175 ? -3.107 -4.936 2.771 1.00 95.94 175 VAL A C 1
ATOM 1291 O O . VAL A 1 175 ? -2.287 -5.500 2.055 1.00 95.94 175 VAL A O 1
ATOM 1294 N N . ALA A 1 176 ? -3.366 -3.633 2.714 1.00 96.94 176 ALA A N 1
ATOM 1295 C CA . ALA A 1 176 ? -2.602 -2.662 1.949 1.00 96.94 176 ALA A CA 1
ATOM 1296 C C . ALA A 1 176 ? -1.598 -1.9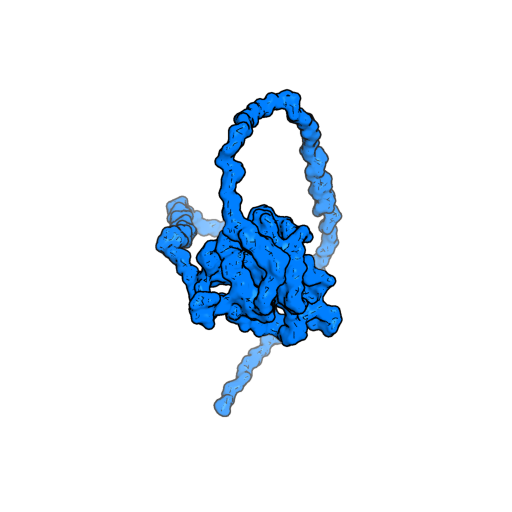56 2.870 1.00 96.94 176 ALA A C 1
ATOM 1298 O O . ALA A 1 176 ? -1.947 -1.484 3.950 1.00 96.94 176 ALA A O 1
ATOM 1299 N N . VAL A 1 177 ? -0.346 -1.871 2.454 1.00 96.00 177 VAL A N 1
ATOM 1300 C CA . VAL A 1 177 ? 0.733 -1.174 3.142 1.00 96.00 177 VAL A CA 1
ATOM 1301 C C . VAL A 1 177 ? 1.104 0.032 2.299 1.00 96.00 177 VAL A C 1
ATOM 1303 O O . VAL A 1 177 ? 1.401 -0.092 1.115 1.00 96.00 177 VAL A O 1
ATOM 1306 N N . VAL A 1 178 ? 1.048 1.205 2.918 1.00 95.62 178 VAL A N 1
ATOM 1307 C CA . VAL A 1 178 ? 1.431 2.476 2.317 1.00 95.62 178 VAL A CA 1
ATOM 1308 C C . VAL A 1 178 ? 2.707 2.943 2.999 1.00 95.62 178 VAL A C 1
ATOM 1310 O O . VAL A 1 178 ? 2.706 3.156 4.212 1.00 95.62 178 VAL A O 1
ATOM 1313 N N . GLU A 1 179 ? 3.785 3.107 2.243 1.00 93.25 179 GLU A N 1
ATOM 1314 C CA . GLU A 1 179 ? 5.075 3.558 2.768 1.00 93.25 179 GLU A CA 1
ATOM 1315 C C . GLU A 1 179 ? 5.633 4.768 2.013 1.00 93.25 179 GLU A C 1
ATOM 1317 O O . GLU A 1 179 ? 5.364 4.935 0.828 1.00 93.25 179 GLU A O 1
ATOM 1322 N N . GLY A 1 180 ? 6.407 5.616 2.693 1.00 91.25 180 GLY A N 1
ATOM 1323 C CA . GLY A 1 180 ? 7.086 6.781 2.112 1.00 91.25 180 GLY A CA 1
ATOM 1324 C C . GLY A 1 180 ? 6.625 8.127 2.677 1.00 91.25 180 GLY A C 1
ATOM 1325 O O . GLY A 1 180 ? 5.662 8.216 3.437 1.00 91.25 180 GLY A O 1
ATOM 1326 N N . ASP A 1 181 ? 7.321 9.199 2.303 1.00 88.69 181 ASP A N 1
ATOM 1327 C CA . ASP A 1 181 ? 7.143 10.541 2.879 1.00 88.69 181 ASP A CA 1
ATOM 1328 C C . ASP A 1 181 ? 5.713 11.090 2.724 1.00 88.69 181 ASP A C 1
ATOM 1330 O O . ASP A 1 181 ? 5.220 11.822 3.586 1.00 88.69 181 ASP A O 1
ATOM 1334 N N . ASP A 1 182 ? 5.020 10.711 1.646 1.00 89.81 182 ASP A N 1
ATOM 1335 C CA . ASP A 1 182 ? 3.636 11.114 1.383 1.00 89.81 182 ASP A CA 1
ATOM 1336 C C . ASP A 1 182 ? 2.598 10.035 1.760 1.00 89.81 182 ASP A C 1
ATOM 1338 O O . ASP A 1 182 ? 1.406 10.192 1.473 1.00 89.81 182 ASP A O 1
ATOM 1342 N N . ALA A 1 183 ? 2.995 8.978 2.485 1.00 91.62 183 ALA A N 1
ATOM 1343 C CA . ALA A 1 183 ? 2.114 7.865 2.853 1.00 91.62 183 ALA A CA 1
ATOM 1344 C C . ALA A 1 183 ? 0.847 8.332 3.586 1.00 91.62 183 ALA A C 1
ATOM 1346 O O . ALA A 1 183 ? -0.264 7.905 3.271 1.00 91.62 183 ALA A O 1
ATOM 1347 N N . ALA A 1 184 ? 0.977 9.300 4.499 1.00 91.06 184 ALA A N 1
ATOM 1348 C CA . ALA A 1 184 ? -0.158 9.849 5.241 1.00 91.06 184 ALA A CA 1
ATOM 1349 C C . ALA A 1 184 ? -1.246 10.472 4.339 1.00 91.06 184 ALA A C 1
ATOM 1351 O O . ALA A 1 184 ? -2.414 10.504 4.732 1.00 91.06 184 ALA A O 1
ATOM 1352 N N . ARG A 1 185 ? -0.900 10.952 3.133 1.00 90.19 185 ARG A N 1
ATOM 1353 C CA . ARG A 1 185 ? -1.879 11.498 2.174 1.00 90.19 185 ARG A CA 1
ATOM 1354 C C . ARG A 1 185 ? -2.667 10.401 1.464 1.00 90.19 185 ARG A C 1
ATOM 1356 O O . ARG A 1 185 ? -3.849 10.601 1.189 1.00 90.19 185 ARG A O 1
ATOM 1363 N N . LEU A 1 186 ? -2.030 9.262 1.194 1.00 92.62 186 LEU A N 1
ATOM 1364 C CA . LEU A 1 186 ? -2.618 8.140 0.455 1.00 92.62 186 LEU A CA 1
ATOM 1365 C C . LEU A 1 186 ? -3.418 7.180 1.344 1.00 92.62 186 LEU A C 1
ATOM 1367 O O . LEU A 1 186 ? -4.269 6.443 0.855 1.00 92.62 186 LEU A O 1
ATOM 1371 N N . VAL A 1 187 ? -3.237 7.229 2.664 1.00 94.25 187 VAL A N 1
ATOM 1372 C CA . VAL A 1 187 ? -3.997 6.368 3.587 1.00 94.25 187 VAL A CA 1
ATOM 1373 C C . VAL A 1 187 ? -5.497 6.636 3.549 1.00 94.25 187 VAL A C 1
ATOM 1375 O O . VAL A 1 187 ? -6.281 5.698 3.631 1.00 94.25 187 VAL A O 1
ATOM 1378 N N . ALA A 1 188 ? -5.929 7.891 3.411 1.00 94.00 188 ALA A N 1
ATOM 1379 C CA . ALA A 1 188 ? -7.355 8.214 3.358 1.00 94.00 188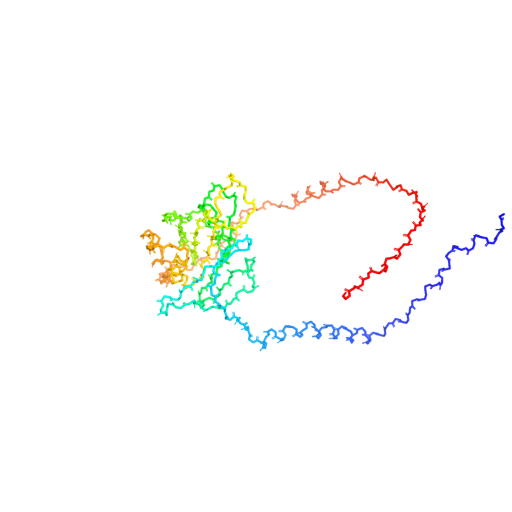 ALA A CA 1
ATOM 1380 C C . ALA A 1 188 ? -8.088 7.607 2.143 1.00 94.00 188 ALA A C 1
ATOM 1382 O O . ALA A 1 188 ? -9.153 7.021 2.351 1.00 94.00 188 ALA A O 1
ATOM 1383 N N . PRO A 1 189 ? -7.590 7.727 0.897 1.00 94.88 189 PRO A N 1
ATOM 1384 C CA . PRO A 1 189 ? -8.220 7.056 -0.236 1.00 94.88 189 PRO A CA 1
ATOM 1385 C C . PRO A 1 189 ? -8.142 5.524 -0.139 1.00 94.88 189 PRO A C 1
ATOM 1387 O O . PRO A 1 189 ? -9.159 4.874 -0.367 1.00 94.88 189 PRO A O 1
ATOM 1390 N N . VAL A 1 190 ? -7.022 4.946 0.318 1.00 96.12 190 VAL A N 1
ATOM 1391 C CA . VAL A 1 190 ? -6.901 3.488 0.553 1.00 96.12 190 VAL A CA 1
ATOM 1392 C C . VAL A 1 190 ? -7.912 2.995 1.598 1.00 96.12 190 VAL A C 1
ATOM 1394 O O . VAL A 1 190 ? -8.613 2.012 1.379 1.00 96.12 190 VAL A O 1
ATOM 1397 N N . TRP A 1 191 ? -8.058 3.714 2.714 1.00 96.06 191 TRP A N 1
ATOM 1398 C CA . TRP A 1 191 ? -9.045 3.422 3.759 1.00 96.06 191 TRP A CA 1
ATOM 1399 C C . TRP A 1 191 ? -10.476 3.392 3.217 1.00 96.06 191 TRP A C 1
ATOM 1401 O O . TRP A 1 191 ? -11.244 2.493 3.554 1.00 96.06 191 TRP A O 1
ATOM 1411 N N . ARG A 1 192 ? -10.837 4.347 2.349 1.00 95.00 192 ARG A N 1
ATOM 1412 C CA . ARG A 1 192 ? -12.168 4.381 1.725 1.00 95.00 192 ARG A CA 1
ATOM 1413 C C . ARG A 1 192 ? -12.371 3.262 0.711 1.00 95.00 192 ARG A C 1
ATOM 1415 O O . ARG A 1 192 ? -13.459 2.696 0.688 1.00 95.00 192 ARG A O 1
ATOM 1422 N N . ALA A 1 193 ? -11.352 2.932 -0.084 1.00 94.81 193 ALA A N 1
ATOM 1423 C CA . ALA A 1 193 ? -11.412 1.825 -1.041 1.00 94.81 193 ALA A CA 1
ATOM 1424 C C . ALA A 1 193 ? -11.711 0.489 -0.338 1.00 94.81 193 ALA A C 1
ATOM 1426 O O . ALA A 1 193 ? -12.488 -0.323 -0.830 1.00 94.81 193 ALA A O 1
ATOM 1427 N N . LEU A 1 194 ? -11.181 0.315 0.875 1.00 94.31 194 LEU A N 1
ATOM 1428 C CA . LEU A 1 194 ? -11.449 -0.824 1.758 1.00 94.31 194 LEU A CA 1
ATOM 1429 C C . LEU A 1 194 ? -12.802 -0.743 2.501 1.00 94.31 194 LEU A C 1
ATOM 1431 O O . LEU A 1 194 ? -13.087 -1.554 3.380 1.00 94.31 194 LEU A O 1
ATOM 1435 N N . GLY A 1 195 ? -13.653 0.234 2.174 1.00 92.69 195 GLY A N 1
ATOM 1436 C CA . GLY A 1 195 ? -14.979 0.414 2.770 1.00 92.69 195 GLY A CA 1
ATOM 1437 C C . GLY A 1 195 ? -14.981 1.128 4.124 1.00 92.69 195 GLY A C 1
ATOM 1438 O O . GLY A 1 195 ? -16.005 1.141 4.810 1.00 92.69 195 GLY A O 1
ATOM 1439 N N . GLY A 1 196 ? -13.857 1.722 4.523 1.00 91.31 196 GLY A N 1
ATOM 1440 C CA . GLY A 1 196 ? -13.746 2.497 5.748 1.00 91.31 196 GLY A CA 1
ATOM 1441 C C . GLY A 1 196 ? -14.498 3.830 5.668 1.00 91.31 196 GLY A C 1
ATOM 1442 O O . GLY A 1 196 ? -14.503 4.512 4.641 1.00 91.31 196 GLY A O 1
ATOM 1443 N N . GLY A 1 197 ? -15.122 4.226 6.780 1.00 91.56 197 GLY A N 1
ATOM 1444 C CA . GLY A 1 197 ? -15.782 5.524 6.927 1.00 91.56 197 GLY A CA 1
ATOM 1445 C C . GLY A 1 197 ? -14.793 6.630 7.298 1.00 91.56 197 GLY A C 1
ATOM 1446 O O . GLY A 1 197 ? -13.856 6.941 6.563 1.00 91.56 197 GLY A O 1
ATOM 1447 N N . GLU A 1 198 ? -14.974 7.228 8.472 1.00 91.31 198 GLU A N 1
ATOM 1448 C CA . GLU A 1 198 ? -13.965 8.125 9.035 1.00 91.31 198 GLU A CA 1
ATOM 1449 C C . GLU A 1 198 ? -12.844 7.323 9.707 1.00 91.31 198 GLU A C 1
ATOM 1451 O O . GLU A 1 198 ? -13.113 6.462 10.535 1.00 91.31 198 GLU A O 1
ATOM 1456 N N . ILE A 1 199 ? -11.581 7.648 9.409 1.00 92.06 199 ILE A N 1
ATOM 1457 C CA . ILE A 1 199 ? -10.427 7.041 10.096 1.00 92.06 199 ILE A CA 1
ATOM 1458 C C . ILE A 1 199 ? -10.551 7.288 11.612 1.00 92.06 199 ILE A C 1
ATOM 1460 O O . ILE A 1 199 ? -10.756 8.454 11.981 1.00 92.06 199 ILE A O 1
ATOM 1464 N N . PRO A 1 200 ? -10.369 6.272 12.480 1.00 92.56 200 PRO A N 1
ATOM 1465 C CA . PRO A 1 200 ? -10.397 6.424 13.935 1.00 92.56 200 PRO A CA 1
ATOM 1466 C C . PRO A 1 200 ? -9.554 7.605 14.433 1.00 92.56 200 PRO A C 1
ATOM 1468 O O . PRO A 1 200 ? -8.485 7.901 13.892 1.00 92.56 200 PRO A O 1
ATOM 1471 N N . ALA A 1 201 ? -10.040 8.316 15.452 1.00 90.44 201 ALA A N 1
ATOM 1472 C CA . ALA A 1 201 ? -9.420 9.559 15.916 1.00 90.44 201 ALA A CA 1
ATOM 1473 C C . ALA A 1 201 ? -7.984 9.343 16.424 1.00 90.44 201 ALA A C 1
ATOM 1475 O O . ALA A 1 201 ? -7.119 10.195 16.217 1.00 90.44 201 ALA A O 1
ATOM 1476 N N . GLU A 1 202 ? -7.739 8.189 17.038 1.00 89.12 202 GLU A N 1
ATOM 1477 C CA . GLU A 1 202 ? -6.448 7.731 17.540 1.00 89.12 202 GLU A CA 1
ATOM 1478 C C . GLU A 1 202 ? -5.444 7.585 16.390 1.00 89.12 202 GLU A C 1
ATOM 1480 O O . GLU A 1 202 ? -4.392 8.225 16.396 1.00 89.12 202 GLU A O 1
ATOM 1485 N N . ALA A 1 203 ? -5.816 6.853 15.337 1.00 89.50 203 ALA A N 1
ATOM 1486 C CA . ALA A 1 203 ? -4.989 6.696 14.143 1.00 89.50 203 ALA A CA 1
ATOM 1487 C C . ALA A 1 203 ? -4.767 8.030 13.416 1.00 89.50 203 ALA A C 1
ATOM 1489 O O . ALA A 1 203 ? -3.662 8.338 12.974 1.00 89.50 203 ALA A O 1
ATOM 1490 N N . ARG A 1 204 ? -5.798 8.876 13.341 1.00 90.19 204 ARG A N 1
ATOM 1491 C CA . ARG A 1 204 ? -5.710 10.207 12.724 1.00 90.19 204 ARG A CA 1
ATOM 1492 C C . ARG A 1 204 ? -4.709 11.115 13.440 1.00 90.19 204 ARG A C 1
ATOM 1494 O O . ARG A 1 204 ? -4.005 11.884 12.784 1.00 90.19 204 ARG A O 1
ATOM 1501 N N . ALA A 1 205 ? -4.627 11.024 14.768 1.00 88.06 205 ALA A N 1
ATOM 1502 C CA . ALA A 1 205 ? -3.625 11.744 15.544 1.00 88.06 205 ALA A CA 1
ATOM 1503 C C . ALA A 1 205 ? -2.205 11.280 15.177 1.00 88.06 205 ALA A C 1
ATOM 1505 O O . ALA A 1 205 ? -1.349 12.130 14.926 1.00 88.06 205 ALA A O 1
ATOM 1506 N N . LEU A 1 206 ? -1.984 9.968 15.044 1.00 87.25 206 LEU A N 1
ATOM 1507 C CA . LEU A 1 206 ? -0.692 9.394 14.647 1.00 87.25 206 LEU A CA 1
ATOM 1508 C C . LEU A 1 206 ? -0.286 9.782 13.217 1.00 87.25 206 LEU A C 1
ATOM 1510 O O . LEU A 1 206 ? 0.854 10.183 12.984 1.00 87.25 206 LEU A O 1
ATOM 1514 N N . LEU A 1 207 ? -1.226 9.765 12.267 1.00 86.56 207 LEU A N 1
ATOM 1515 C CA . LEU A 1 207 ? -0.983 10.205 10.886 1.00 86.56 207 LEU A CA 1
ATOM 1516 C C . LEU A 1 207 ? -0.536 11.673 10.816 1.00 86.56 207 LEU A C 1
ATOM 1518 O O . LEU A 1 207 ? 0.332 12.033 10.022 1.00 86.56 207 LEU A O 1
ATOM 1522 N N . SER A 1 208 ? -1.094 12.528 11.681 1.00 83.31 208 SER A N 1
ATOM 1523 C CA . SER A 1 208 ? -0.726 13.949 11.744 1.00 83.31 208 SER A CA 1
ATOM 1524 C C . SER A 1 208 ? 0.691 14.198 12.281 1.00 83.31 208 SER A C 1
ATOM 1526 O O . SER A 1 208 ? 1.270 15.259 12.033 1.00 83.31 208 SER A O 1
ATOM 1528 N N . THR A 1 209 ? 1.247 13.233 13.019 1.00 76.31 209 THR A N 1
ATOM 1529 C CA . THR A 1 209 ? 2.630 13.258 13.506 1.00 76.31 209 THR A CA 1
ATOM 1530 C C . THR A 1 209 ? 3.600 12.569 12.550 1.00 76.31 209 THR A C 1
ATOM 1532 O O . THR A 1 209 ? 4.699 13.083 12.381 1.00 76.31 209 THR A O 1
ATOM 1535 N N . ALA A 1 210 ? 3.182 11.492 11.875 1.00 68.06 210 ALA A N 1
ATOM 1536 C CA . ALA A 1 210 ? 4.014 10.731 10.937 1.00 68.06 210 ALA A CA 1
ATOM 1537 C C . ALA A 1 210 ? 4.434 11.547 9.698 1.00 68.06 210 ALA A C 1
ATOM 1539 O O . ALA A 1 210 ? 5.537 11.388 9.195 1.00 68.06 210 ALA A O 1
ATOM 1540 N N . GLY A 1 211 ? 3.594 12.483 9.238 1.00 54.00 211 GLY A N 1
ATOM 1541 C CA . GLY A 1 211 ? 3.898 13.359 8.095 1.00 54.00 211 GLY A CA 1
ATOM 1542 C C . GLY A 1 211 ? 4.769 14.585 8.411 1.00 54.00 211 GLY A C 1
ATOM 1543 O O . GLY A 1 211 ? 4.861 15.494 7.584 1.00 54.00 211 GLY A O 1
ATOM 1544 N N . ARG A 1 212 ? 5.354 14.689 9.614 1.00 52.50 212 ARG A N 1
ATOM 1545 C CA . ARG A 1 212 ? 6.311 15.757 9.931 1.00 52.50 212 ARG A CA 1
ATOM 1546 C C . ARG A 1 212 ? 7.729 15.201 9.830 1.00 52.50 212 ARG A C 1
ATOM 1548 O O . ARG A 1 212 ? 8.089 14.403 10.691 1.00 52.50 212 ARG A O 1
ATOM 1555 N N . PRO A 1 213 ? 8.571 15.669 8.886 1.00 45.09 213 PRO A N 1
ATOM 1556 C CA . PRO A 1 213 ? 10.002 15.467 9.046 1.00 45.09 213 PRO A CA 1
ATOM 1557 C C . PRO A 1 213 ? 10.377 16.080 10.396 1.00 45.09 213 PRO A C 1
ATOM 1559 O O . PRO A 1 213 ? 9.958 17.205 10.691 1.00 45.09 213 PRO A O 1
ATOM 1562 N N . GLU A 1 214 ? 11.103 15.350 11.242 1.00 43.09 214 GLU A N 1
ATOM 1563 C CA . GLU A 1 214 ? 11.644 15.928 12.467 1.00 43.09 214 GLU A CA 1
ATOM 1564 C C . GLU A 1 214 ? 12.479 17.158 12.085 1.00 43.09 214 GLU A C 1
ATOM 1566 O O . GLU A 1 214 ? 13.611 17.068 11.606 1.00 43.09 214 GLU A O 1
ATOM 1571 N N . VAL A 1 215 ? 11.898 18.345 12.266 1.00 42.81 215 VAL A N 1
ATOM 1572 C CA . VAL A 1 215 ? 12.601 19.615 12.143 1.00 42.81 215 VAL A CA 1
ATOM 1573 C C . VAL A 1 215 ? 13.578 19.677 13.310 1.00 42.81 215 VAL A C 1
ATOM 1575 O O . VAL A 1 215 ? 13.236 20.106 14.405 1.00 42.81 215 VAL A O 1
ATOM 1578 N N . GLY A 1 216 ? 14.799 19.213 13.060 1.00 42.78 216 GLY A N 1
ATOM 1579 C CA . GLY A 1 216 ? 16.001 19.575 13.797 1.00 42.78 216 GLY A CA 1
ATOM 1580 C C . GLY A 1 216 ? 16.004 19.280 15.298 1.00 42.78 216 GLY A C 1
ATOM 1581 O O . GLY A 1 216 ? 15.920 20.197 16.108 1.00 42.78 216 GLY A O 1
ATOM 1582 N N . ARG A 1 217 ? 16.390 18.056 15.673 1.00 38.50 217 ARG A N 1
ATOM 1583 C CA . ARG A 1 217 ? 17.408 17.885 16.729 1.00 38.50 217 ARG A CA 1
ATOM 1584 C C . ARG A 1 217 ? 18.802 17.961 16.105 1.00 38.50 217 ARG A C 1
ATOM 1586 O O . ARG A 1 217 ? 19.561 17.002 16.070 1.00 38.50 217 ARG A O 1
ATOM 1593 N N . GLY A 1 218 ? 19.117 19.127 15.557 1.00 42.34 218 GLY A N 1
ATOM 1594 C CA . GLY A 1 218 ? 20.404 19.435 14.944 1.00 42.34 218 GLY A CA 1
ATOM 1595 C C . GLY A 1 218 ? 20.748 20.885 15.228 1.00 42.34 218 GLY A C 1
ATOM 1596 O O . GLY A 1 218 ? 20.624 21.730 14.349 1.00 42.34 218 GLY A O 1
ATOM 1597 N N . GLY A 1 219 ? 21.094 21.190 16.478 1.00 44.16 219 GLY A N 1
ATOM 1598 C CA . GLY A 1 219 ? 21.396 22.564 16.865 1.00 44.16 219 GLY A CA 1
ATOM 1599 C C . GLY A 1 219 ? 21.545 22.821 18.358 1.00 44.16 219 GLY A C 1
ATOM 1600 O O . GLY A 1 219 ? 21.185 23.902 18.798 1.00 44.16 219 GLY A O 1
ATOM 1601 N N . GLU A 1 220 ? 22.069 21.875 19.135 1.00 41.06 220 GLU A N 1
ATOM 1602 C CA . GLU A 1 220 ? 22.668 22.204 20.429 1.00 41.06 220 GLU A CA 1
ATOM 1603 C C . GLU A 1 220 ? 24.011 21.485 20.526 1.00 41.06 220 GLU A C 1
ATOM 1605 O O . GLU A 1 220 ? 24.102 20.274 20.328 1.00 41.06 220 GLU A O 1
ATOM 1610 N N . ASP A 1 221 ? 25.053 22.284 20.750 1.00 51.97 221 ASP A N 1
ATOM 1611 C CA . ASP A 1 221 ? 26.437 21.891 20.979 1.00 51.97 221 ASP A CA 1
ATOM 1612 C C . ASP A 1 221 ? 26.536 20.756 22.014 1.00 51.97 221 ASP A C 1
ATOM 1614 O O . ASP A 1 221 ? 26.631 20.987 23.219 1.00 51.97 221 ASP A O 1
ATOM 1618 N N . ALA A 1 222 ? 26.577 19.509 21.548 1.00 42.59 222 ALA A N 1
ATOM 1619 C CA . ALA A 1 222 ? 27.129 18.399 22.309 1.00 42.59 222 ALA A CA 1
ATOM 1620 C C . ALA A 1 222 ? 28.526 18.129 21.753 1.00 42.59 222 ALA A C 1
ATOM 1622 O O . ALA A 1 222 ? 28.697 17.708 20.608 1.00 42.59 222 ALA A O 1
ATOM 1623 N N . GLY A 1 223 ? 29.526 18.459 22.568 1.00 41.03 223 GLY A N 1
ATOM 1624 C CA . GLY A 1 223 ? 30.934 18.385 22.227 1.00 41.03 223 GLY A CA 1
ATOM 1625 C C . GLY A 1 223 ? 31.322 17.078 21.540 1.00 41.03 223 GLY A C 1
ATOM 1626 O O . GLY A 1 223 ? 30.901 15.987 21.914 1.00 41.03 223 GLY A O 1
ATOM 1627 N N . GLN A 1 224 ? 32.166 17.246 20.532 1.00 39.81 224 GLN A N 1
ATOM 1628 C CA . GLN A 1 224 ? 33.011 16.243 19.907 1.00 39.81 224 GLN A CA 1
ATOM 1629 C C . GLN A 1 224 ? 33.256 15.018 20.815 1.00 39.81 224 GLN A C 1
ATOM 1631 O O . GLN A 1 224 ? 33.932 15.164 21.840 1.00 39.81 224 GLN A O 1
ATOM 1636 N N . PRO A 1 225 ? 32.746 13.815 20.481 1.00 42.59 225 PRO A N 1
ATOM 1637 C CA . PRO A 1 225 ? 33.081 12.628 21.247 1.00 42.59 225 PRO A CA 1
ATOM 1638 C C . PRO A 1 225 ? 34.582 12.389 21.100 1.00 42.59 225 PRO A C 1
ATOM 1640 O O . PRO A 1 225 ? 35.109 12.197 20.000 1.00 42.59 225 PRO A O 1
ATOM 1643 N N . GLY A 1 226 ? 35.282 12.482 22.230 1.00 45.31 226 GLY A N 1
ATOM 1644 C CA . GLY A 1 226 ? 36.694 12.168 22.325 1.00 45.31 226 GLY A CA 1
ATOM 1645 C C . GLY A 1 226 ? 36.946 10.772 21.770 1.00 45.31 226 GLY A C 1
ATOM 1646 O O . GLY A 1 226 ? 36.221 9.824 22.064 1.00 45.31 226 GLY A O 1
ATOM 1647 N N . ARG A 1 227 ? 37.982 10.671 20.939 1.00 45.88 227 ARG A N 1
ATOM 1648 C CA . ARG A 1 227 ? 38.550 9.413 20.460 1.00 45.88 227 ARG A CA 1
ATOM 1649 C C . ARG A 1 227 ? 38.677 8.445 21.651 1.00 45.88 227 ARG A C 1
ATOM 1651 O O . ARG A 1 227 ? 39.382 8.809 22.593 1.00 45.88 227 ARG A O 1
ATOM 1658 N N . PRO A 1 228 ? 38.025 7.269 21.646 1.00 47.16 228 PRO A N 1
ATOM 1659 C CA . PRO A 1 228 ? 38.126 6.348 22.768 1.00 47.16 228 PRO A CA 1
ATOM 1660 C C . PRO A 1 228 ? 39.583 5.918 22.956 1.00 47.16 228 PRO A C 1
ATOM 1662 O O . PRO A 1 228 ? 40.289 5.608 21.986 1.00 47.16 228 PRO A O 1
ATOM 1665 N N . ASP A 1 229 ? 40.031 5.972 24.210 1.00 48.41 229 ASP A N 1
ATOM 1666 C CA . ASP A 1 229 ? 41.327 5.466 24.635 1.00 48.41 229 ASP A CA 1
ATOM 1667 C C . ASP A 1 229 ? 41.384 3.957 24.361 1.00 48.41 229 ASP A C 1
ATOM 1669 O O . ASP A 1 229 ? 40.427 3.212 24.569 1.00 48.41 229 ASP A O 1
ATOM 1673 N N . ARG A 1 230 ? 42.518 3.501 23.839 1.00 50.47 230 ARG A N 1
ATOM 1674 C CA . ARG A 1 230 ? 42.718 2.144 23.309 1.00 50.47 230 ARG A CA 1
ATOM 1675 C C . ARG A 1 230 ? 42.914 1.099 24.417 1.00 50.47 230 ARG A C 1
ATOM 1677 O O . ARG A 1 230 ? 43.381 0.000 24.133 1.00 50.47 230 ARG A O 1
ATOM 1684 N N . SER A 1 231 ? 42.620 1.465 25.660 1.00 48.56 231 SER A N 1
ATOM 1685 C CA . SER A 1 231 ? 42.910 0.720 26.883 1.00 48.56 231 SER A CA 1
ATOM 1686 C C . SER A 1 231 ? 41.681 0.016 27.483 1.00 48.56 231 SER A C 1
ATOM 1688 O O . SER A 1 231 ? 41.852 -0.808 28.376 1.00 48.56 231 SER A O 1
ATOM 1690 N N . GLU A 1 232 ? 40.469 0.255 26.961 1.00 49.31 232 GLU A N 1
ATOM 1691 C CA . GLU A 1 232 ? 39.207 -0.325 27.465 1.00 49.31 232 GLU A CA 1
ATOM 1692 C C . GLU A 1 232 ? 38.468 -1.188 26.424 1.00 49.31 232 GLU A C 1
ATOM 1694 O O . GLU A 1 232 ? 37.245 -1.148 26.311 1.00 49.31 232 GLU A O 1
ATOM 1699 N N . VAL A 1 233 ? 39.194 -1.996 25.647 1.00 49.50 233 VAL A N 1
ATOM 1700 C CA . VAL A 1 233 ? 38.574 -3.112 24.911 1.00 49.50 233 VAL A CA 1
ATOM 1701 C C . VAL A 1 233 ? 38.645 -4.350 25.810 1.00 49.50 233 VAL A C 1
ATOM 1703 O O . VAL A 1 233 ? 39.753 -4.800 26.100 1.00 49.50 233 VAL A O 1
ATOM 1706 N N . PRO A 1 234 ? 37.512 -4.906 26.278 1.00 52.50 234 PRO A N 1
ATOM 1707 C CA . PRO A 1 234 ? 37.508 -6.201 26.948 1.00 52.50 234 PRO A CA 1
ATOM 1708 C C . PRO A 1 234 ? 38.016 -7.274 25.980 1.00 52.50 234 PRO A C 1
ATOM 1710 O O . PRO A 1 234 ? 37.582 -7.305 24.828 1.00 52.50 234 PRO A O 1
ATOM 1713 N N . ASP A 1 235 ? 38.910 -8.151 26.444 1.00 51.97 235 ASP A N 1
ATOM 1714 C CA . ASP A 1 235 ? 39.365 -9.320 25.686 1.00 51.97 235 ASP A CA 1
ATOM 1715 C C . ASP A 1 235 ? 38.152 -10.149 25.238 1.00 51.97 235 ASP A C 1
ATOM 1717 O O . ASP A 1 235 ? 37.476 -10.793 26.045 1.00 51.97 235 ASP A O 1
ATOM 1721 N N . ILE A 1 236 ? 37.860 -10.113 23.938 1.00 52.31 236 ILE A N 1
ATOM 1722 C CA . ILE A 1 236 ? 36.879 -10.999 23.317 1.00 52.31 236 ILE A CA 1
ATOM 1723 C C . ILE A 1 236 ? 37.547 -12.378 23.220 1.00 52.31 236 ILE A C 1
ATOM 1725 O O . ILE A 1 236 ? 38.603 -12.478 22.590 1.00 52.31 236 ILE A O 1
ATOM 1729 N N . PRO A 1 237 ? 36.982 -13.439 23.826 1.00 52.56 237 PRO A N 1
ATOM 1730 C CA . PRO A 1 237 ? 37.539 -14.775 23.697 1.00 52.56 237 PRO A CA 1
ATOM 1731 C C . PRO A 1 237 ? 37.544 -15.207 22.228 1.00 52.56 237 PRO A C 1
ATOM 1733 O O . PRO A 1 237 ? 36.568 -15.023 21.498 1.00 52.56 237 PRO A O 1
ATOM 1736 N N . ASP A 1 238 ? 38.674 -15.773 21.817 1.00 53.66 238 ASP A N 1
ATOM 1737 C CA . ASP A 1 238 ? 38.923 -16.299 20.482 1.00 53.66 238 ASP A CA 1
ATOM 1738 C C . ASP A 1 238 ? 37.878 -17.374 20.126 1.00 53.66 238 ASP A C 1
ATOM 1740 O O . ASP A 1 238 ? 37.856 -18.473 20.677 1.00 53.66 238 ASP A O 1
ATOM 1744 N N . LEU A 1 239 ? 36.963 -17.024 19.220 1.00 51.06 239 LEU A N 1
ATOM 1745 C CA . LEU A 1 239 ? 35.862 -17.872 18.750 1.00 51.06 239 LEU A CA 1
ATOM 1746 C C . LEU A 1 239 ? 36.294 -18.880 17.669 1.00 51.06 239 LEU A C 1
ATOM 1748 O O . LEU A 1 239 ? 35.441 -19.559 17.089 1.00 51.06 239 LEU A O 1
ATOM 1752 N N . SER A 1 240 ? 37.596 -19.012 17.389 1.00 50.84 240 SER A N 1
ATOM 1753 C CA . SER A 1 240 ? 38.107 -19.979 16.409 1.00 50.84 240 SER A CA 1
ATOM 1754 C C . SER A 1 240 ? 37.907 -21.449 16.820 1.00 50.84 240 SER A C 1
ATOM 1756 O O . SER A 1 240 ? 37.825 -22.309 15.942 1.00 50.84 240 SER A O 1
ATOM 1758 N N . ASP A 1 241 ? 37.677 -21.738 18.107 1.00 48.16 241 ASP A N 1
ATOM 1759 C CA . ASP A 1 241 ? 37.456 -23.103 18.616 1.00 48.16 241 ASP A CA 1
ATOM 1760 C C . ASP A 1 241 ? 36.000 -23.611 18.509 1.00 48.16 241 ASP A C 1
ATOM 1762 O O . ASP A 1 241 ? 35.737 -24.799 18.716 1.00 48.16 241 ASP A O 1
ATOM 1766 N N . HIS A 1 242 ? 35.020 -22.765 18.160 1.00 45.38 242 HIS A N 1
ATOM 1767 C CA . HIS A 1 242 ? 33.602 -23.174 18.116 1.00 45.38 242 HIS A CA 1
ATOM 1768 C C . HIS A 1 242 ? 33.058 -23.548 16.731 1.00 45.38 242 HIS A C 1
ATOM 1770 O O . HIS A 1 242 ? 32.011 -24.192 16.643 1.00 45.38 242 HIS A O 1
ATOM 1776 N N . TRP A 1 243 ? 33.788 -23.267 15.650 1.00 43.12 243 TRP A N 1
ATOM 1777 C CA . TRP A 1 243 ? 33.344 -23.601 14.288 1.00 43.12 243 TRP A CA 1
ATOM 1778 C C . TRP A 1 243 ? 33.687 -25.032 13.836 1.00 43.12 243 TRP A C 1
ATOM 1780 O O . TRP A 1 243 ? 33.101 -25.522 12.872 1.00 43.12 243 TRP A O 1
ATOM 1790 N N . GLY A 1 244 ? 34.568 -25.745 14.549 1.00 40.72 244 GLY A N 1
ATOM 1791 C CA . GLY A 1 244 ? 34.945 -27.128 14.211 1.00 40.72 244 GLY A CA 1
ATOM 1792 C C . GLY A 1 244 ? 33.843 -28.173 14.448 1.00 40.72 244 GLY A C 1
ATOM 1793 O O . GLY A 1 244 ? 33.811 -29.197 13.776 1.00 40.72 244 GLY A O 1
ATOM 1794 N N . SER A 1 245 ? 32.896 -27.903 15.353 1.00 44.50 245 SER A N 1
ATOM 1795 C CA . SER A 1 245 ? 31.855 -28.861 15.770 1.00 44.50 245 SER A CA 1
ATOM 1796 C C . SER A 1 245 ? 30.696 -28.999 14.768 1.00 44.50 245 SER A C 1
ATOM 1798 O O . SER A 1 245 ? 30.071 -30.054 14.667 1.00 44.50 245 SER A O 1
ATOM 1800 N N . PHE A 1 246 ? 30.422 -27.962 13.966 1.00 41.81 246 PHE A N 1
ATOM 1801 C CA . PHE A 1 246 ? 29.285 -27.977 13.036 1.00 41.81 246 PHE A CA 1
ATOM 1802 C C . PHE A 1 246 ? 29.520 -28.856 11.792 1.00 41.81 246 PHE A C 1
ATOM 1804 O O . PHE A 1 246 ? 28.558 -29.355 11.210 1.00 41.81 246 PHE A O 1
ATOM 1811 N N . TYR A 1 247 ? 30.778 -29.101 11.401 1.00 42.16 247 TYR A N 1
ATOM 1812 C CA . TYR A 1 247 ? 31.103 -29.897 10.208 1.00 42.16 247 TYR A CA 1
ATOM 1813 C C . TYR A 1 247 ? 31.203 -31.412 10.460 1.00 42.16 247 TYR A C 1
ATOM 1815 O O . TYR A 1 247 ? 30.972 -32.188 9.532 1.00 42.16 247 TYR A O 1
ATOM 1823 N N . ASP A 1 248 ? 31.441 -31.859 11.697 1.00 42.94 248 ASP A N 1
ATOM 1824 C CA . ASP A 1 248 ? 31.523 -33.295 12.016 1.00 42.94 248 ASP A CA 1
ATOM 1825 C C . ASP A 1 248 ? 30.146 -33.983 12.109 1.00 42.94 248 ASP A C 1
ATOM 1827 O O . ASP A 1 248 ? 30.040 -35.199 11.934 1.00 42.94 248 ASP A O 1
ATOM 1831 N N . ALA A 1 249 ? 29.059 -33.225 12.291 1.00 41.25 249 ALA A N 1
ATOM 1832 C CA . ALA A 1 249 ? 27.700 -33.776 12.339 1.00 41.25 249 ALA A CA 1
ATOM 1833 C C . ALA A 1 249 ? 27.071 -34.023 10.949 1.00 41.25 249 ALA A C 1
ATOM 1835 O O . ALA A 1 249 ? 26.120 -34.797 10.836 1.00 41.25 249 ALA A O 1
ATOM 1836 N N . ALA A 1 250 ? 27.610 -33.427 9.878 1.00 41.31 250 ALA A N 1
ATOM 1837 C CA . ALA A 1 250 ? 27.091 -33.582 8.511 1.00 41.31 250 ALA A CA 1
ATOM 1838 C C . ALA A 1 250 ? 27.766 -34.720 7.708 1.00 41.31 250 ALA A C 1
ATOM 1840 O O . ALA A 1 250 ? 27.306 -35.069 6.621 1.00 41.31 250 ALA A O 1
ATOM 1841 N N . GLY A 1 251 ? 28.840 -35.327 8.231 1.00 37.12 251 GLY A N 1
ATOM 1842 C CA . GLY A 1 251 ? 29.645 -36.337 7.524 1.00 37.12 251 GLY A CA 1
ATOM 1843 C C . GLY A 1 251 ? 29.257 -37.805 7.751 1.00 37.12 251 GLY A C 1
ATOM 1844 O O . GLY A 1 251 ? 29.767 -38.688 7.061 1.00 37.12 251 GLY A O 1
ATOM 1845 N N . ALA A 1 252 ? 28.356 -38.110 8.689 1.00 39.16 252 ALA A N 1
ATOM 1846 C CA . ALA A 1 252 ? 28.059 -39.484 9.106 1.00 39.16 252 ALA A CA 1
ATOM 1847 C C . ALA A 1 252 ? 26.633 -39.922 8.728 1.00 39.16 252 ALA A C 1
ATOM 1849 O O . ALA A 1 252 ? 25.824 -40.244 9.592 1.00 39.16 252 ALA A O 1
ATOM 1850 N N . GLY A 1 253 ? 26.305 -39.945 7.431 1.00 36.75 253 GLY A N 1
ATOM 1851 C CA . GLY A 1 253 ? 24.927 -40.237 7.014 1.00 36.75 253 GLY A CA 1
ATOM 1852 C C . GLY A 1 253 ? 24.696 -40.721 5.587 1.00 36.75 253 GLY A C 1
ATOM 1853 O O . GLY A 1 253 ? 23.576 -40.603 5.112 1.00 36.75 253 GLY A O 1
ATOM 1854 N N . VAL A 1 254 ? 25.690 -41.271 4.879 1.00 39.34 254 VAL A N 1
ATOM 1855 C CA . VAL A 1 254 ? 25.442 -41.903 3.566 1.00 39.34 254 VAL A CA 1
ATOM 1856 C C . VAL A 1 254 ? 26.125 -43.266 3.511 1.00 39.34 254 VAL A C 1
ATOM 1858 O O . VAL A 1 254 ? 27.276 -43.403 3.105 1.00 39.34 254 VAL A O 1
ATOM 1861 N N . ARG A 1 255 ? 25.402 -44.305 3.946 1.00 35.78 255 ARG A N 1
ATOM 1862 C CA . ARG A 1 255 ? 25.744 -45.703 3.661 1.00 35.78 255 ARG A CA 1
ATOM 1863 C C . ARG A 1 255 ? 24.792 -46.260 2.605 1.00 35.78 255 ARG A C 1
ATOM 1865 O O . ARG A 1 255 ? 23.588 -46.337 2.806 1.00 35.78 255 ARG A O 1
ATOM 1872 N N . HIS A 1 256 ? 25.412 -46.637 1.494 1.00 36.91 256 HIS A N 1
ATOM 1873 C CA . HIS A 1 256 ? 24.975 -47.476 0.383 1.00 36.91 256 HIS A CA 1
ATOM 1874 C C . HIS A 1 256 ? 23.683 -48.305 0.555 1.00 36.91 256 HIS A C 1
ATOM 1876 O O . HIS A 1 256 ? 23.671 -49.326 1.237 1.00 36.91 256 HIS A O 1
ATOM 1882 N N . ALA A 1 257 ? 22.673 -47.972 -0.250 1.00 32.16 257 ALA A N 1
ATOM 1883 C CA . ALA A 1 257 ? 21.818 -48.942 -0.937 1.00 32.16 257 ALA A CA 1
ATOM 1884 C C . ALA A 1 257 ? 22.113 -48.748 -2.437 1.00 32.16 257 ALA A C 1
ATOM 1886 O O . ALA A 1 257 ? 21.998 -47.646 -2.956 1.00 32.16 257 ALA A O 1
ATOM 1887 N N . GLY A 1 258 ? 22.702 -49.692 -3.166 1.00 31.02 258 GLY A N 1
ATOM 1888 C CA . GLY A 1 258 ? 22.158 -51.023 -3.403 1.00 31.02 258 GLY A CA 1
ATOM 1889 C C . GLY A 1 258 ? 21.556 -51.041 -4.810 1.00 31.02 258 GLY A C 1
ATOM 1890 O O . GLY A 1 258 ? 20.345 -51.109 -4.971 1.00 31.02 258 GLY A O 1
ATOM 1891 N N . VAL A 1 259 ? 22.412 -50.900 -5.828 1.00 34.56 259 VAL A N 1
ATOM 1892 C CA . VAL A 1 259 ? 22.047 -50.960 -7.251 1.00 34.56 259 VAL A CA 1
ATOM 1893 C C . VAL A 1 259 ? 21.577 -52.376 -7.578 1.00 34.56 259 VAL A C 1
ATOM 1895 O O . VAL A 1 259 ? 22.381 -53.304 -7.544 1.00 34.56 259 VAL A O 1
ATOM 1898 N N . ASN A 1 260 ? 20.305 -52.537 -7.947 1.00 32.28 260 ASN A N 1
ATOM 1899 C CA . ASN A 1 260 ? 19.815 -53.743 -8.610 1.00 32.28 260 ASN A CA 1
ATOM 1900 C C . ASN A 1 260 ? 19.434 -53.418 -10.054 1.00 32.28 260 ASN A C 1
ATOM 1902 O O . ASN A 1 260 ? 18.604 -52.558 -10.336 1.00 32.28 260 ASN A O 1
ATOM 1906 N N . ARG A 1 261 ? 20.092 -54.128 -10.969 1.00 35.16 261 ARG A N 1
ATOM 1907 C CA . ARG A 1 261 ? 19.967 -54.028 -12.419 1.00 35.16 261 ARG A CA 1
ATOM 1908 C C . ARG A 1 261 ? 19.523 -55.396 -12.926 1.00 35.16 261 ARG A C 1
ATOM 1910 O O . ARG A 1 261 ? 20.341 -56.307 -12.935 1.00 35.16 261 ARG A O 1
ATOM 1917 N N . ALA A 1 262 ? 18.272 -55.536 -13.359 1.00 32.56 262 ALA A N 1
ATOM 1918 C CA . ALA A 1 262 ? 17.833 -56.568 -14.305 1.00 32.56 262 ALA A CA 1
ATOM 1919 C C . ALA A 1 262 ? 16.380 -56.309 -14.735 1.00 32.56 262 ALA A C 1
ATOM 1921 O O . ALA A 1 262 ? 15.507 -56.188 -13.882 1.00 32.56 262 ALA A O 1
ATOM 1922 N N . GLY A 1 263 ? 16.119 -56.266 -16.047 1.00 30.81 263 GLY A N 1
ATOM 1923 C CA . GLY A 1 263 ? 14.752 -56.291 -16.579 1.00 30.81 263 GLY A CA 1
ATOM 1924 C C . GLY A 1 263 ? 14.558 -55.586 -17.920 1.00 30.81 263 GLY A C 1
ATOM 1925 O O . GLY A 1 263 ? 13.846 -54.595 -17.997 1.00 30.81 263 GLY A O 1
ATOM 1926 N N . VAL A 1 264 ? 15.189 -56.090 -18.982 1.00 38.50 264 VAL A N 1
ATOM 1927 C CA . VAL A 1 264 ? 14.886 -55.736 -20.380 1.00 38.50 264 VAL A CA 1
ATOM 1928 C C . VAL A 1 264 ? 13.713 -56.590 -20.875 1.00 38.50 264 VAL A C 1
ATOM 1930 O O . VAL A 1 264 ? 13.782 -57.807 -20.731 1.00 38.50 264 VAL A O 1
ATOM 1933 N N . ASN A 1 265 ? 12.691 -55.965 -21.481 1.00 35.88 265 ASN A N 1
ATOM 1934 C CA . ASN A 1 265 ? 11.952 -56.371 -22.704 1.00 35.88 265 ASN A CA 1
ATOM 1935 C C . ASN A 1 265 ? 10.731 -55.433 -22.864 1.00 35.88 265 ASN A C 1
ATOM 1937 O O . ASN A 1 265 ? 9.887 -55.382 -21.983 1.00 35.88 265 ASN A O 1
ATOM 1941 N N . ARG A 1 266 ? 10.694 -54.491 -23.818 1.00 37.53 266 ARG A N 1
ATOM 1942 C CA . ARG A 1 266 ? 10.438 -54.606 -25.273 1.00 37.53 266 ARG A CA 1
ATOM 1943 C C . ARG A 1 266 ? 8.970 -54.931 -25.609 1.00 37.53 266 ARG A C 1
ATOM 1945 O O . ARG A 1 266 ? 8.570 -56.078 -25.470 1.00 37.53 266 ARG A O 1
ATOM 1952 N N . ALA A 1 267 ? 8.271 -53.925 -26.154 1.00 33.56 267 ALA A N 1
ATOM 1953 C CA . ALA A 1 267 ? 7.296 -53.948 -27.267 1.00 33.56 267 ALA A CA 1
ATOM 1954 C C . ALA A 1 267 ? 6.115 -52.992 -27.014 1.00 33.56 267 ALA A C 1
ATOM 1956 O O . ALA A 1 267 ? 5.509 -53.040 -25.950 1.00 33.56 267 ALA A O 1
ATOM 1957 N N . GLY A 1 268 ? 5.762 -52.174 -28.016 1.00 31.78 268 GLY A N 1
ATOM 1958 C CA . GLY A 1 268 ? 4.455 -51.508 -28.057 1.00 31.78 268 GLY A CA 1
ATOM 1959 C C . GLY A 1 268 ? 4.422 -50.078 -28.595 1.00 31.78 268 GLY A C 1
ATOM 1960 O O . GLY A 1 268 ? 3.810 -49.220 -27.978 1.00 31.78 268 GLY A O 1
ATOM 1961 N N . THR A 1 269 ? 5.047 -49.795 -29.739 1.00 38.06 269 THR A N 1
ATOM 1962 C CA . THR A 1 269 ? 4.645 -48.651 -30.574 1.00 38.06 269 THR A CA 1
ATOM 1963 C C . THR A 1 269 ? 3.248 -48.913 -31.142 1.00 38.06 269 THR A C 1
ATOM 1965 O O . THR A 1 269 ? 3.090 -49.831 -31.947 1.00 38.06 269 THR A O 1
ATOM 1968 N N . ALA A 1 270 ? 2.259 -48.103 -30.768 1.00 38.94 270 ALA A N 1
ATOM 1969 C CA . ALA A 1 270 ? 0.994 -47.989 -31.487 1.00 38.94 270 ALA A CA 1
ATOM 1970 C C . ALA A 1 270 ? 0.713 -46.507 -31.747 1.00 38.94 270 ALA A C 1
ATOM 1972 O O . ALA A 1 270 ? 0.530 -45.715 -30.827 1.00 38.94 270 ALA A O 1
ATOM 1973 N N . ALA A 1 271 ? 0.745 -46.156 -33.029 1.00 37.44 271 ALA A N 1
ATOM 1974 C CA . ALA A 1 271 ? 0.269 -44.894 -33.559 1.00 37.44 271 ALA A CA 1
ATOM 1975 C C . ALA A 1 271 ? -1.254 -44.803 -33.392 1.00 37.44 271 ALA A C 1
ATOM 1977 O O . ALA A 1 271 ? -1.956 -45.784 -33.642 1.00 37.44 271 ALA A O 1
ATOM 1978 N N . VAL A 1 272 ? -1.760 -43.622 -33.041 1.00 41.19 272 VAL A N 1
ATOM 1979 C CA . VAL A 1 272 ? -3.176 -43.277 -33.196 1.00 41.19 272 VAL A CA 1
ATOM 1980 C C . VAL A 1 272 ? -3.248 -42.074 -34.125 1.00 41.19 272 VAL A C 1
ATOM 1982 O O . VAL A 1 272 ? -2.817 -40.974 -33.792 1.00 41.19 272 VAL A O 1
ATOM 1985 N N . ALA A 1 273 ? -3.746 -42.350 -35.324 1.00 37.97 273 ALA A N 1
ATOM 1986 C CA . ALA A 1 273 ? -4.254 -41.387 -36.282 1.00 37.97 273 ALA A CA 1
ATOM 1987 C C . ALA A 1 273 ? -5.789 -41.462 -36.263 1.00 37.97 273 ALA A C 1
ATOM 1989 O O . ALA A 1 273 ? -6.342 -42.547 -36.074 1.00 37.97 273 ALA A O 1
ATOM 1990 N N . GLY A 1 274 ? -6.441 -40.329 -36.525 1.00 32.62 274 GLY A N 1
ATOM 1991 C CA . GLY A 1 274 ? -7.888 -40.201 -36.742 1.00 32.62 274 GLY A CA 1
ATOM 1992 C C . GLY A 1 274 ? -8.562 -39.351 -35.659 1.00 32.62 274 GLY A C 1
ATOM 1993 O O . GLY A 1 274 ? -8.269 -39.514 -34.485 1.00 32.62 274 GLY A O 1
ATOM 1994 N N . GLU A 1 275 ? -9.470 -38.427 -35.950 1.00 36.47 275 GLU A N 1
ATOM 1995 C CA . GLU A 1 275 ? -10.161 -38.115 -37.201 1.00 36.47 275 GLU A CA 1
ATOM 1996 C C . GLU A 1 275 ? -10.845 -36.752 -36.988 1.00 36.47 275 GLU A C 1
ATOM 1998 O O . GLU A 1 275 ? -11.531 -36.548 -35.988 1.00 36.47 275 GLU A O 1
ATOM 2003 N N . VAL A 1 276 ? -10.631 -35.806 -37.904 1.00 42.09 276 VAL A N 1
ATOM 2004 C CA . VAL A 1 276 ? -11.404 -34.562 -37.995 1.00 42.09 276 VAL A CA 1
ATOM 2005 C C . VAL A 1 276 ? -12.640 -34.879 -38.829 1.00 42.09 276 VAL A C 1
ATOM 2007 O O . VAL A 1 276 ? -12.503 -35.339 -39.964 1.00 42.09 276 VAL A O 1
ATOM 2010 N N . ARG A 1 277 ? -13.834 -34.621 -38.292 1.00 42.09 277 ARG A N 1
ATOM 2011 C CA . ARG A 1 277 ? -15.062 -34.536 -39.089 1.00 42.09 277 ARG A CA 1
ATOM 2012 C C . ARG A 1 277 ? -15.599 -33.114 -39.074 1.00 42.09 277 ARG A C 1
ATOM 2014 O O . ARG A 1 277 ? -15.688 -32.491 -38.019 1.00 42.09 277 ARG A O 1
ATOM 2021 N N . ALA A 1 278 ? -15.888 -32.668 -40.291 1.00 52.25 278 ALA A N 1
ATOM 2022 C CA . ALA A 1 278 ? -16.734 -31.539 -40.639 1.00 52.25 278 ALA A CA 1
ATOM 2023 C C . ALA A 1 278 ? -18.190 -31.770 -40.214 1.00 52.25 278 ALA A C 1
ATOM 2025 O O . ALA A 1 278 ? -18.582 -32.956 -40.079 1.00 52.25 278 ALA A O 1
#

Foldseek 3Di:
DDPPPPPPPDPVPPDDPDPDPPPVVVVVVVVVVVVVVVVVVVCVVVDDPPQPWDFQFADFPFWPGTQFQADPVPRHGDIFRQDPPDPRSRWGDRDFKIKDKYKDWQDPDPQVVQLVVQQVRDPDPDSPLVPFDWDDDPQKIKTQDLVFQKIKIKGFDQPMDGDPADPPIGGMMMIMMMHGLCSLVRVVSVCVSSVHDDDDPVVVVSSVNSNDDPPDPPDDDDDDDPDDDPPPDPDDPDCPVPPVVVVVVVPPDDDDDDDDDDDDDDDDDDDDDDDDDD

Sequence (278 aa):
MSPGERAAIADPRAWRPGPVPPYRAWWLLAGLLALTLIVPFVLDLVLPEADADDEVVLSAEGFDWELPVEDPATGETMICAADMESLSGAAYNCGGARIDALAAEGYRDADRSVRRAMRALSQAAVSDFADVEVHWDGRVGVAVSPEEPVIGVAMIDPDARGGGAGADDPDPMLVAVVEGDDAARLVAPVWRALGGGEIPAEARALLSTAGRPEVGRGGEDAGQPGRPDRSEVPDIPDLSDHWGSFYDAAGAGVRHAGVNRAGVNRAGTAAVAGEVRA

Organism: NCBI:txid1437875

Radius of gyration: 32.12 Å; chains: 1; bounding box: 62×92×68 Å

pLDDT: mean 74.48, std 21.55, range [30.81, 97.62]